Protein AF-A0A722A8I5-F1 (afdb_monomer_lite)

Secondary structure (DSSP, 8-state):
-PPEEEEEEEEEPPEEE--EEEEE-TTS-EEEEE-SSPPEEE--EEEEEEEEE-TTS-EEEEEE-HHHHHHHHHHHHHS--S--HHHHHHHHHHHHHHHHHHHHHHHH--TTT--TTTSPPPP-SS---SSGGGSHHHHHHHHHHHHHHS-SSGGGPPPHHHHHHHHHHHHHHHHHHHHTT---SS-SS-EEEEEEEEEPPTT-SSSEEEEEEEEES----PPPP-B-TTSSSTT-B---PPPPHHHHHHHHHIIIII-EEEEEETTEEEEEEPPHHHHHHHHHHHHH---HHHHHT--GGG-PPPPTTS------

Organism: Salmonella enterica (NCBI:txid28901)

Foldseek 3Di:
DDKQKAKDKDKDAKDWAWDWDFDQDPVRDTDTDTDPPGIQTAHMAIFIWIFIADPVRDTPDTGTPCLLSVLRVCCCVPVVDNDCVLLVVLVSVLVRLLSVQLVVCVVVDDPVPDDPVPDDPRRDLQEADPDLCRQSLNVLLVVLVCLQPPPPDLVSRDDPVSSQSSNVSSVSSLVVCVVVVNDGPHRSFDKDWDWDWDADDPPDPDRIDIDTDIDTPRGDPDDDDQFDSDDPDRRDGPDPDDDDPVRVVVVLCCLPPVQWDWDQDPNDTDIDGHDNLVSVLVVCCVVVVDDSVRSVPDDPVNDDDDDPPDPPPPDD

Sequence (316 aa):
MAIVYEIKTTEIKPFTYRTPLITPDENGELSIKYSRQQPKHIKKVVLLNLVGRNTNGDIVSYEPMEQVNRFLLAHHLNDNKQESEQYSKGLVHYFSFLLELQRLWDSEYDEDLYEEFIDLPRPSWDKFPFRKSDKATYQYREALIKAVLEPDTPNHAIARTTAIAYMGAVVKFYSFHIRNGYKFNNPPFEHEVVSIQYQGGSTSIGAYLSKDIHTTDLRLNLGKSKRNDGGALSSARRDLKPLTNKEWLAVEDILTNTRRVIKKVAGETTTSNLSIEYCLFFLVARYTGLRKEEVASLHKGQVAKPGEDKKAMKLG

Structure (mmCIF, N/CA/C/O backbone):
data_AF-A0A722A8I5-F1
#
_entry.id   AF-A0A722A8I5-F1
#
loop_
_atom_site.group_PDB
_atom_site.id
_atom_site.type_symbol
_atom_site.label_atom_id
_atom_site.label_alt_id
_atom_site.label_comp_id
_atom_site.label_asym_id
_atom_site.label_entity_id
_atom_site.label_seq_id
_atom_site.pdbx_PDB_ins_code
_atom_site.Cartn_x
_atom_site.Cartn_y
_atom_site.Cartn_z
_atom_site.occupancy
_atom_site.B_iso_or_equiv
_atom_site.auth_seq_id
_atom_site.auth_comp_id
_atom_site.auth_asym_id
_atom_site.auth_atom_id
_atom_site.pdbx_PDB_model_num
ATOM 1 N N . MET A 1 1 ? -0.908 4.681 -34.844 1.00 59.88 1 MET A N 1
ATOM 2 C CA . MET A 1 1 ? -1.984 5.018 -33.883 1.00 59.88 1 MET A CA 1
ATOM 3 C C . MET A 1 1 ? -1.370 4.994 -32.498 1.00 59.88 1 MET A C 1
ATOM 5 O O . MET A 1 1 ? -0.807 3.968 -32.145 1.00 59.88 1 MET A O 1
ATOM 9 N N . ALA A 1 2 ? -1.395 6.104 -31.759 1.00 79.69 2 ALA A N 1
ATOM 10 C CA . ALA A 1 2 ? -0.829 6.137 -30.412 1.00 79.69 2 ALA A CA 1
ATOM 11 C C . ALA A 1 2 ? -1.754 5.374 -29.451 1.00 79.69 2 ALA A C 1
ATOM 13 O O . ALA A 1 2 ? -2.943 5.688 -29.364 1.00 79.69 2 ALA A O 1
ATOM 14 N N . ILE A 1 3 ? -1.218 4.355 -28.782 1.00 86.88 3 ILE A N 1
ATOM 15 C CA . ILE A 1 3 ? -1.919 3.614 -27.730 1.00 86.88 3 ILE A CA 1
ATOM 16 C C . ILE A 1 3 ? -1.534 4.254 -26.398 1.00 86.88 3 ILE A C 1
ATOM 18 O O . ILE A 1 3 ? -0.351 4.403 -26.101 1.00 86.88 3 ILE A O 1
ATOM 22 N N . VAL A 1 4 ? -2.528 4.639 -25.600 1.00 89.06 4 VAL A N 1
ATOM 23 C CA . VAL A 1 4 ? -2.313 5.186 -24.256 1.00 89.06 4 VAL A CA 1
ATOM 24 C C . VAL A 1 4 ? -2.541 4.079 -23.242 1.00 89.06 4 VAL A C 1
ATOM 26 O O . VAL A 1 4 ? -3.621 3.489 -23.195 1.00 89.06 4 VAL A O 1
ATOM 29 N N . TYR A 1 5 ? -1.526 3.804 -22.430 1.00 92.56 5 TYR A N 1
ATOM 30 C CA . TYR A 1 5 ? -1.600 2.802 -21.377 1.00 92.56 5 TYR A CA 1
ATOM 31 C C . TYR A 1 5 ? -2.023 3.421 -20.044 1.00 92.56 5 TYR A C 1
ATOM 33 O O . TYR A 1 5 ? -1.536 4.477 -19.648 1.00 92.56 5 TYR A O 1
ATOM 41 N N . GLU A 1 6 ? -2.906 2.734 -19.326 1.00 94.00 6 GLU A N 1
ATOM 42 C CA . GLU A 1 6 ? -3.343 3.099 -17.981 1.00 94.00 6 GLU A CA 1
ATOM 43 C C . GLU A 1 6 ? -3.406 1.869 -17.065 1.00 94.00 6 GLU A C 1
ATOM 45 O O . GLU A 1 6 ? -3.667 0.747 -17.508 1.00 94.00 6 GLU A O 1
ATOM 50 N N . ILE A 1 7 ? -3.203 2.078 -15.762 1.00 95.50 7 ILE A N 1
ATOM 51 C CA . ILE A 1 7 ? -3.386 1.024 -14.759 1.00 95.50 7 ILE A CA 1
ATOM 52 C C . ILE A 1 7 ? -4.848 1.009 -14.314 1.00 95.50 7 ILE A C 1
ATOM 54 O O . ILE A 1 7 ? -5.358 1.991 -13.768 1.00 95.50 7 ILE A O 1
ATOM 58 N N . LYS A 1 8 ? -5.526 -0.126 -14.497 1.00 94.62 8 LYS A N 1
ATOM 59 C CA . LYS A 1 8 ? -6.884 -0.357 -13.989 1.00 94.62 8 LYS A CA 1
ATOM 60 C C . LYS A 1 8 ? -6.911 -1.426 -12.924 1.00 94.62 8 LYS A C 1
ATOM 62 O O . LYS A 1 8 ? -6.141 -2.381 -12.942 1.00 94.62 8 LYS A O 1
ATOM 67 N N . THR A 1 9 ? -7.855 -1.271 -12.008 1.00 94.75 9 THR A N 1
ATOM 68 C CA . THR A 1 9 ? -8.089 -2.234 -10.944 1.00 94.75 9 THR A CA 1
ATOM 69 C C . THR A 1 9 ? -9.272 -3.137 -11.260 1.00 94.75 9 THR A C 1
ATOM 71 O O . THR A 1 9 ? -10.253 -2.723 -11.878 1.00 94.75 9 THR A O 1
ATOM 74 N N . THR A 1 10 ? -9.197 -4.379 -10.797 1.00 93.75 10 THR A N 1
ATOM 75 C CA . THR A 1 10 ? -10.314 -5.324 -10.813 1.00 93.75 10 THR A CA 1
ATOM 76 C C . THR A 1 10 ? -10.526 -5.859 -9.415 1.00 93.75 10 THR A C 1
ATOM 78 O O . THR A 1 10 ? -9.618 -6.409 -8.794 1.00 93.75 10 THR A O 1
ATOM 81 N N . GLU A 1 11 ? -11.735 -5.671 -8.902 1.00 92.50 11 GLU A N 1
ATOM 82 C CA . GLU A 1 11 ? -12.110 -6.149 -7.581 1.00 92.50 11 GLU A CA 1
ATOM 83 C C . GLU A 1 11 ? -12.665 -7.568 -7.665 1.00 92.50 11 GLU A C 1
ATOM 85 O O . GLU A 1 11 ? -13.629 -7.837 -8.383 1.00 92.50 11 GLU A O 1
ATOM 90 N N . ILE A 1 12 ? -12.071 -8.470 -6.889 1.00 90.12 12 ILE A N 1
ATOM 91 C CA . ILE A 1 12 ? -12.578 -9.822 -6.697 1.00 90.12 12 ILE A CA 1
ATOM 92 C C . ILE A 1 12 ? -13.420 -9.835 -5.422 1.00 90.12 12 ILE A C 1
ATOM 94 O O . ILE A 1 12 ? -12.950 -9.462 -4.341 1.00 90.12 12 ILE A O 1
ATOM 98 N N . LYS A 1 13 ? -14.672 -10.282 -5.572 1.00 88.50 13 LYS A N 1
ATOM 99 C CA . LYS A 1 13 ? -15.629 -10.469 -4.473 1.00 88.50 13 LYS A CA 1
ATOM 100 C C . LYS A 1 13 ? -15.080 -11.447 -3.422 1.00 88.50 13 LYS A C 1
ATOM 102 O O . LYS A 1 13 ? -14.270 -12.300 -3.779 1.00 88.50 13 LYS A O 1
ATOM 107 N N . PRO A 1 14 ? -15.539 -11.374 -2.158 1.00 89.00 14 PRO A N 1
ATOM 108 C CA . PRO A 1 14 ? -15.082 -12.273 -1.104 1.00 89.00 14 PRO A CA 1
ATOM 109 C C . PRO A 1 14 ? -15.137 -13.743 -1.527 1.00 89.00 14 PRO A C 1
ATOM 111 O O . PRO A 1 14 ? -16.159 -14.208 -2.035 1.00 89.00 14 PRO A O 1
ATOM 114 N N . PHE A 1 15 ? -14.052 -14.478 -1.295 1.00 88.25 15 PHE A N 1
ATOM 115 C CA . PHE A 1 15 ? -13.963 -15.892 -1.646 1.00 88.25 15 PHE A CA 1
ATOM 116 C C . PHE A 1 15 ? -13.151 -16.681 -0.622 1.00 88.25 15 PHE A C 1
ATOM 118 O O . PHE A 1 15 ? -12.423 -16.141 0.213 1.00 88.25 15 PHE A O 1
ATOM 125 N N . THR A 1 16 ? -13.303 -17.998 -0.682 1.00 87.75 16 THR A N 1
ATOM 126 C CA . THR A 1 16 ? -12.633 -18.930 0.217 1.00 87.75 16 THR A CA 1
ATOM 127 C C . THR A 1 16 ? -11.638 -19.751 -0.587 1.00 87.75 16 THR A C 1
ATOM 129 O O . THR A 1 16 ? -12.021 -20.513 -1.471 1.00 87.75 16 THR A O 1
ATOM 132 N N . TYR A 1 17 ? -10.355 -19.588 -0.283 1.00 86.19 17 TYR A N 1
ATOM 133 C CA . TYR A 1 17 ? -9.269 -20.257 -0.981 1.00 86.19 17 TYR A CA 1
ATOM 134 C C . TYR A 1 17 ? -8.917 -21.592 -0.319 1.00 86.19 17 TYR A C 1
ATOM 136 O O . TYR A 1 17 ? -8.722 -21.672 0.899 1.00 86.19 17 TYR A O 1
ATOM 144 N N . ARG A 1 18 ? -8.788 -22.637 -1.140 1.00 86.44 18 ARG A N 1
ATOM 145 C CA . ARG A 1 18 ? -8.263 -23.949 -0.749 1.00 86.44 18 ARG A CA 1
ATOM 146 C C . ARG A 1 18 ? -6.971 -24.195 -1.508 1.00 86.44 18 ARG A C 1
ATOM 148 O O . ARG A 1 18 ? -6.981 -24.181 -2.733 1.00 86.44 18 ARG A O 1
ATOM 155 N N . THR A 1 19 ? -5.881 -24.443 -0.787 1.00 84.81 19 THR A N 1
ATOM 156 C CA . THR A 1 19 ? -4.583 -24.719 -1.410 1.00 84.81 19 THR A CA 1
ATOM 157 C C . TH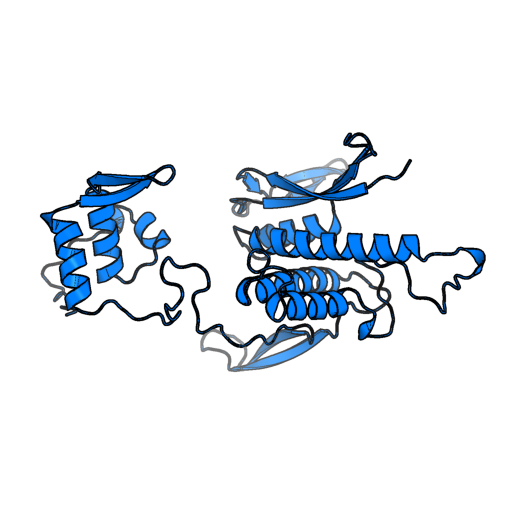R A 1 19 ? -4.668 -26.004 -2.238 1.00 84.81 19 THR A C 1
ATOM 159 O O . THR A 1 19 ? -4.966 -27.056 -1.656 1.00 84.81 19 THR A O 1
ATOM 162 N N . PRO A 1 20 ? -4.430 -25.944 -3.561 1.00 86.62 20 PRO A N 1
ATOM 163 C CA . PRO A 1 20 ? -4.363 -27.136 -4.387 1.00 86.62 20 PRO A CA 1
ATOM 164 C C . PRO A 1 20 ? -3.082 -27.914 -4.066 1.00 86.62 20 PRO A C 1
ATOM 166 O O . PRO A 1 20 ? -2.022 -27.339 -3.820 1.00 86.62 20 PRO A O 1
ATOM 169 N N . LEU A 1 21 ? -3.199 -29.232 -4.056 1.00 85.69 21 LEU A N 1
ATOM 170 C CA . LEU A 1 21 ? -2.131 -30.208 -3.928 1.00 85.69 21 LEU A CA 1
ATOM 171 C C . LEU A 1 21 ? -2.117 -31.003 -5.226 1.00 85.69 21 LEU A C 1
ATOM 173 O O . LEU A 1 21 ? -3.095 -31.671 -5.554 1.00 85.69 21 LEU A O 1
ATOM 177 N N . ILE A 1 22 ? -1.023 -30.910 -5.967 1.00 86.44 22 ILE A N 1
ATOM 178 C CA . ILE A 1 22 ? -0.848 -31.677 -7.195 1.00 86.44 22 ILE A CA 1
ATOM 179 C C . ILE A 1 22 ? -0.234 -33.014 -6.793 1.00 86.44 22 ILE A C 1
ATOM 181 O O . ILE A 1 22 ? 0.850 -33.044 -6.210 1.00 86.44 22 ILE A O 1
ATOM 185 N N . THR A 1 23 ? -0.942 -34.109 -7.060 1.00 84.50 23 THR A N 1
ATOM 186 C CA . THR A 1 23 ? -0.458 -35.468 -6.787 1.00 84.50 23 THR A CA 1
ATOM 187 C C . THR A 1 23 ? -0.624 -36.336 -8.028 1.00 84.50 23 THR A C 1
ATOM 189 O O . THR A 1 23 ? -1.726 -36.334 -8.584 1.00 84.50 23 THR A O 1
ATOM 192 N N . PRO A 1 24 ? 0.405 -37.091 -8.451 1.00 83.06 24 PRO A N 1
ATOM 193 C CA . PRO A 1 24 ? 0.228 -38.089 -9.498 1.00 83.06 24 PRO A CA 1
ATOM 194 C C . PRO A 1 24 ? -0.793 -39.133 -9.028 1.00 83.06 24 PRO A C 1
ATOM 196 O O . PRO A 1 24 ? -0.805 -39.511 -7.851 1.00 83.06 24 PRO A O 1
ATOM 199 N N . ASP A 1 25 ? -1.701 -39.521 -9.913 1.00 82.56 25 ASP A N 1
ATOM 200 C CA . ASP A 1 25 ? -2.625 -40.624 -9.689 1.00 82.56 25 ASP A CA 1
ATOM 201 C C . ASP A 1 25 ? -1.954 -41.982 -9.965 1.00 82.56 25 ASP A C 1
ATOM 203 O O . ASP A 1 25 ? -0.751 -42.064 -10.226 1.00 82.56 25 ASP A O 1
ATOM 207 N N . GLU A 1 26 ? -2.726 -43.065 -9.864 1.00 81.38 26 GLU A N 1
ATOM 208 C CA . GLU A 1 26 ? -2.239 -44.438 -10.063 1.00 81.38 26 GLU A CA 1
ATOM 209 C C . GLU A 1 26 ? -1.732 -44.699 -11.496 1.00 81.38 26 GLU A C 1
ATOM 211 O O . GLU A 1 26 ? -0.954 -45.627 -11.703 1.00 81.38 26 GLU A O 1
ATOM 216 N N . ASN A 1 27 ? -2.100 -43.847 -12.460 1.00 82.62 27 ASN A N 1
ATOM 217 C CA . ASN A 1 27 ? -1.682 -43.917 -13.860 1.00 82.62 27 ASN A CA 1
ATOM 218 C C . ASN A 1 27 ? -0.551 -42.924 -14.192 1.00 82.62 27 ASN A C 1
ATOM 220 O O . ASN A 1 27 ? -0.104 -42.856 -15.336 1.00 82.62 27 ASN A O 1
ATOM 224 N N . GLY A 1 28 ? -0.074 -42.157 -13.205 1.00 79.50 28 GLY A N 1
ATOM 225 C CA . GLY A 1 28 ? 0.938 -41.117 -13.389 1.00 79.50 28 GLY A CA 1
ATOM 226 C C . GLY A 1 28 ? 0.394 -39.789 -13.928 1.00 79.50 28 GLY A C 1
ATOM 227 O O . GLY A 1 28 ? 1.185 -38.879 -14.184 1.00 79.50 28 GLY A O 1
ATOM 228 N N . GLU A 1 29 ? -0.925 -39.632 -14.066 1.00 85.81 29 GLU A N 1
ATOM 229 C CA . GLU A 1 29 ? -1.549 -38.369 -14.457 1.00 85.81 29 GLU A CA 1
ATOM 230 C C . GLU A 1 29 ? -1.656 -37.421 -13.254 1.00 85.81 29 GLU A C 1
ATOM 232 O O . GLU A 1 29 ? -1.905 -37.812 -12.111 1.00 85.81 29 GLU A O 1
ATOM 237 N N . LEU A 1 30 ? -1.433 -36.127 -13.485 1.00 83.56 30 LEU A N 1
ATOM 238 C CA . LEU A 1 30 ? -1.457 -35.130 -12.417 1.00 83.56 30 LEU A CA 1
ATOM 239 C C . LEU A 1 30 ? -2.903 -34.840 -11.991 1.00 83.56 30 LEU A C 1
ATOM 241 O O . LEU A 1 30 ? -3.635 -34.128 -12.674 1.00 83.56 30 LEU A O 1
ATOM 245 N N . SER A 1 31 ? -3.291 -35.333 -10.814 1.00 83.81 31 SER A N 1
ATOM 246 C CA . SER A 1 31 ? -4.586 -35.038 -10.198 1.00 83.81 31 SER A CA 1
ATOM 247 C C . SER A 1 31 ? -4.490 -33.868 -9.211 1.00 83.81 31 SER A C 1
ATOM 249 O O . SER A 1 31 ? -3.531 -33.745 -8.440 1.00 83.81 31 SER A O 1
ATOM 251 N N . ILE A 1 32 ? -5.505 -32.997 -9.209 1.00 83.94 32 ILE A N 1
ATOM 252 C CA . ILE A 1 32 ? -5.624 -31.897 -8.243 1.00 83.94 32 ILE A CA 1
ATOM 253 C C . ILE A 1 32 ? -6.431 -32.387 -7.041 1.00 83.94 32 ILE A C 1
ATOM 255 O O . ILE A 1 32 ? -7.632 -32.639 -7.130 1.00 83.94 32 ILE A O 1
ATOM 259 N N . LYS A 1 33 ? -5.779 -32.470 -5.885 1.00 84.12 33 LYS A N 1
ATOM 260 C CA . LYS A 1 33 ? -6.425 -32.626 -4.576 1.00 84.12 33 LYS A CA 1
ATOM 261 C C . LYS A 1 33 ? -6.387 -31.288 -3.846 1.00 84.12 33 LYS A C 1
ATOM 263 O O . LYS A 1 33 ? -5.639 -30.392 -4.212 1.00 84.12 33 LYS A O 1
ATOM 268 N N . TYR A 1 34 ? -7.185 -31.120 -2.799 1.00 83.12 34 TYR A N 1
ATOM 269 C CA . TYR A 1 34 ? -7.131 -29.918 -1.963 1.00 83.12 34 TYR A CA 1
ATOM 270 C C . TYR A 1 34 ? -6.585 -30.259 -0.584 1.00 83.12 34 TYR A C 1
ATOM 272 O O . TYR A 1 34 ? -6.873 -31.324 -0.034 1.00 83.12 34 TYR A O 1
ATOM 280 N N . SER A 1 35 ? -5.800 -29.342 -0.019 1.00 79.06 35 SER A N 1
ATOM 281 C CA . SER A 1 35 ? -5.287 -29.482 1.340 1.00 79.06 35 SER A CA 1
ATOM 282 C C . SER A 1 35 ? -6.426 -29.638 2.350 1.00 79.06 35 SER A C 1
ATOM 284 O O . SER A 1 35 ? -7.442 -28.948 2.269 1.00 79.06 35 SER A O 1
ATOM 286 N N . ARG A 1 36 ? -6.229 -30.523 3.336 1.00 77.94 36 ARG A N 1
ATOM 287 C C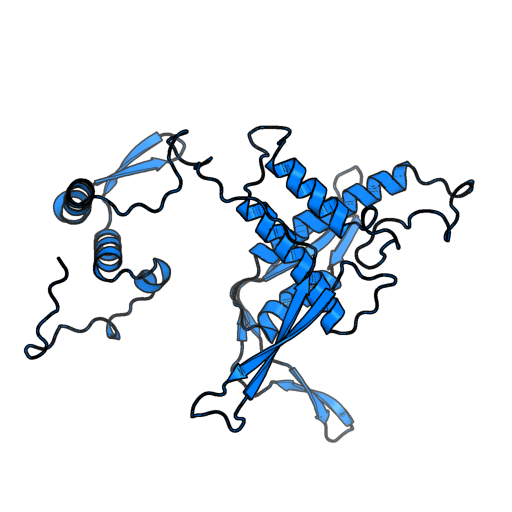A . ARG A 1 36 ? -7.135 -30.686 4.488 1.00 77.94 36 ARG A CA 1
ATOM 288 C C . ARG A 1 36 ? -7.011 -29.547 5.508 1.00 77.94 36 ARG A C 1
ATOM 290 O O . ARG A 1 36 ? -7.768 -29.515 6.474 1.00 77.94 36 ARG A O 1
ATOM 297 N N . GLN A 1 37 ? -6.046 -28.642 5.330 1.00 78.75 37 GLN A N 1
ATOM 298 C CA . GLN A 1 37 ? -5.906 -27.459 6.177 1.00 78.75 37 GLN A CA 1
ATOM 299 C C . GLN A 1 37 ? -7.136 -26.553 6.058 1.00 78.75 37 GLN A C 1
ATOM 301 O O . GLN A 1 37 ? -7.827 -26.550 5.037 1.00 78.75 37 GLN A O 1
ATOM 306 N N . GLN A 1 38 ? -7.397 -25.766 7.109 1.00 78.94 38 GLN A N 1
ATOM 307 C CA . GLN A 1 38 ? -8.521 -24.836 7.101 1.00 78.94 38 GLN A CA 1
ATOM 308 C C . GLN A 1 38 ? -8.420 -23.882 5.903 1.00 78.94 38 GLN A C 1
ATOM 310 O O . GLN A 1 38 ? -7.352 -23.310 5.655 1.00 78.94 38 GLN A O 1
ATOM 315 N N . PRO A 1 39 ? -9.518 -23.707 5.152 1.00 82.56 39 PRO A N 1
ATOM 316 C CA . PRO A 1 39 ? -9.514 -22.837 3.996 1.00 82.56 39 PRO A CA 1
ATOM 317 C C . PRO A 1 39 ? -9.322 -21.378 4.423 1.00 82.56 39 PRO A C 1
ATOM 319 O O . PRO A 1 39 ? -9.799 -20.950 5.475 1.00 82.56 39 PRO A O 1
ATOM 322 N N . LYS A 1 40 ? -8.637 -20.597 3.588 1.00 83.62 40 LYS A N 1
ATOM 323 C CA . LYS A 1 40 ? -8.338 -19.192 3.880 1.00 83.62 40 LYS A CA 1
ATOM 324 C C . LYS A 1 40 ? -9.445 -18.308 3.328 1.00 83.62 40 LYS A C 1
ATOM 326 O O . LYS A 1 40 ? -9.670 -18.279 2.120 1.00 83.62 40 LYS A O 1
ATOM 331 N N . HIS A 1 41 ? -10.136 -17.590 4.208 1.00 85.44 41 HIS A N 1
ATOM 332 C CA . HIS A 1 41 ? -11.138 -16.617 3.789 1.00 85.44 41 HIS A CA 1
ATOM 333 C C . HIS A 1 41 ? -10.470 -15.296 3.402 1.00 85.44 41 HIS A C 1
ATOM 335 O O . HIS A 1 41 ? -9.775 -14.678 4.213 1.00 85.44 41 HIS A O 1
ATOM 341 N N . ILE A 1 42 ? -10.703 -14.865 2.166 1.00 85.19 42 ILE A N 1
ATOM 342 C CA . ILE A 1 42 ? -10.182 -13.621 1.616 1.00 85.19 42 ILE A CA 1
ATOM 343 C C . ILE A 1 42 ? -11.369 -12.687 1.399 1.00 85.19 42 ILE A C 1
ATOM 345 O O . ILE A 1 42 ? -12.253 -12.966 0.590 1.00 85.19 42 ILE A O 1
ATOM 349 N N . LYS A 1 43 ? -11.396 -11.581 2.151 1.00 84.12 43 LYS A N 1
ATOM 350 C CA . LYS A 1 43 ? -12.515 -10.630 2.130 1.00 84.12 43 LYS A CA 1
ATOM 351 C C . LYS A 1 43 ? -12.581 -9.863 0.820 1.00 84.12 43 LYS A C 1
ATOM 353 O O . LYS A 1 43 ? -13.658 -9.683 0.268 1.00 84.12 43 LYS A O 1
ATOM 358 N N . LYS A 1 44 ? -11.437 -9.370 0.355 1.00 86.25 44 LYS A N 1
ATOM 359 C CA . LYS A 1 44 ? -11.356 -8.514 -0.824 1.00 86.25 44 LYS A CA 1
ATOM 360 C C . LYS A 1 44 ? -9.947 -8.547 -1.390 1.00 86.25 44 LYS A C 1
ATOM 362 O O . LYS A 1 44 ? -8.981 -8.383 -0.644 1.00 86.25 44 LYS A O 1
ATOM 367 N N . VAL A 1 45 ? -9.853 -8.710 -2.705 1.00 89.88 45 VAL A N 1
ATOM 368 C CA . VAL A 1 45 ? -8.603 -8.575 -3.461 1.00 89.88 45 VAL A CA 1
ATOM 369 C C . VAL A 1 45 ? -8.835 -7.569 -4.572 1.00 89.88 45 VAL A C 1
ATOM 371 O O . VAL A 1 45 ? -9.833 -7.651 -5.285 1.00 89.88 45 VAL A O 1
ATOM 374 N N . VAL A 1 46 ? -7.917 -6.619 -4.712 1.00 92.56 46 VAL A N 1
ATOM 375 C CA . VAL A 1 46 ? -7.936 -5.639 -5.797 1.00 92.56 46 VAL A CA 1
ATOM 376 C C . VAL A 1 46 ? -6.730 -5.919 -6.679 1.00 92.56 46 VAL A C 1
ATOM 378 O O . VAL A 1 46 ? -5.610 -5.609 -6.301 1.00 92.56 46 VAL A O 1
ATOM 381 N N . LEU A 1 47 ? -6.953 -6.554 -7.824 1.00 94.25 47 LEU A N 1
ATOM 382 C CA . LEU A 1 47 ? -5.902 -6.857 -8.794 1.00 94.25 47 LEU A CA 1
ATOM 383 C C . LEU A 1 47 ? -5.654 -5.671 -9.721 1.00 94.25 47 LEU A C 1
ATOM 385 O O . LEU A 1 47 ? -6.520 -4.808 -9.875 1.00 94.25 47 LEU A O 1
ATOM 389 N N . LEU A 1 48 ? -4.471 -5.635 -10.324 1.00 96.75 48 LEU A N 1
ATOM 390 C CA . LEU A 1 48 ? -4.038 -4.609 -11.265 1.00 96.75 48 LEU A CA 1
ATOM 391 C C . LEU A 1 48 ? -3.916 -5.194 -12.676 1.00 96.75 48 LEU A C 1
ATOM 393 O O . LEU A 1 48 ? -3.447 -6.320 -12.862 1.00 96.75 48 LEU A O 1
ATOM 397 N N . ASN A 1 49 ? -4.311 -4.396 -13.661 1.00 96.44 49 ASN A N 1
ATOM 398 C CA . ASN A 1 49 ? -4.217 -4.703 -15.081 1.00 96.44 49 ASN A CA 1
ATOM 399 C C . ASN A 1 49 ? -3.669 -3.485 -15.825 1.00 96.44 49 ASN A C 1
ATOM 401 O O . ASN A 1 49 ? -4.011 -2.344 -15.498 1.00 96.44 49 ASN A O 1
ATOM 405 N N . LEU A 1 50 ? -2.847 -3.744 -16.831 1.00 96.12 50 LEU A N 1
ATOM 406 C CA . LEU A 1 50 ? -2.387 -2.773 -17.804 1.00 96.12 50 LEU A CA 1
ATOM 407 C C . LEU A 1 50 ? -3.400 -2.731 -18.951 1.00 96.12 50 LEU A C 1
ATOM 409 O O . LEU A 1 50 ? -3.683 -3.754 -19.574 1.00 96.12 50 LEU A O 1
ATOM 413 N N . VAL A 1 51 ? -3.973 -1.560 -19.212 1.00 95.06 51 VAL A N 1
ATOM 414 C CA . VAL A 1 51 ? -5.002 -1.379 -20.241 1.00 95.06 51 VAL A CA 1
ATOM 415 C C . VAL A 1 51 ? -4.500 -0.384 -21.271 1.00 95.06 51 VAL A C 1
ATOM 417 O O . VAL A 1 51 ? -4.221 0.760 -20.924 1.00 95.06 51 VAL A O 1
ATOM 420 N N . GLY A 1 52 ? -4.387 -0.811 -22.526 1.00 93.25 52 GLY A N 1
ATOM 421 C CA . GLY A 1 52 ? -4.061 0.055 -23.656 1.00 93.25 52 GLY A CA 1
ATOM 422 C C . GLY A 1 52 ? -5.329 0.515 -24.365 1.00 93.25 52 GLY A C 1
ATOM 423 O O . GLY A 1 52 ? -6.165 -0.310 -24.744 1.00 93.25 52 GLY A O 1
ATOM 424 N N . ARG A 1 53 ? -5.480 1.826 -24.561 1.00 92.88 53 ARG A N 1
ATOM 425 C CA . ARG A 1 53 ? -6.603 2.427 -25.295 1.00 92.88 53 ARG A CA 1
ATOM 426 C C . ARG A 1 53 ? -6.151 3.122 -26.566 1.00 92.88 53 ARG A C 1
ATOM 428 O O . ARG A 1 53 ? -5.079 3.724 -26.596 1.00 92.88 53 ARG A O 1
ATOM 435 N N . ASN A 1 54 ? -6.990 3.077 -27.597 1.00 91.25 54 ASN A N 1
ATOM 436 C CA . ASN A 1 54 ? -6.803 3.892 -28.797 1.00 91.25 54 ASN A CA 1
ATOM 437 C C . ASN A 1 54 ? -7.222 5.358 -28.550 1.00 91.25 54 ASN A C 1
ATOM 439 O O . ASN A 1 54 ? -7.764 5.712 -27.501 1.00 91.25 54 ASN A O 1
ATOM 443 N N . THR A 1 55 ? -7.027 6.208 -29.558 1.00 86.62 55 THR A N 1
ATOM 444 C CA . THR A 1 55 ? -7.449 7.621 -29.546 1.00 86.62 55 THR A CA 1
ATOM 445 C C . THR A 1 55 ? -8.964 7.818 -29.433 1.00 86.62 55 THR A C 1
ATOM 447 O O . THR A 1 55 ? -9.402 8.895 -29.042 1.00 86.62 55 THR A O 1
ATOM 450 N N . ASN A 1 56 ? -9.763 6.794 -29.748 1.00 85.12 56 ASN A N 1
ATOM 451 C CA . ASN A 1 56 ? -11.226 6.821 -29.651 1.00 85.12 56 ASN A CA 1
ATOM 452 C C . ASN A 1 56 ? -11.728 6.392 -28.258 1.00 85.12 56 ASN A C 1
ATOM 454 O O . ASN A 1 56 ? -12.917 6.501 -27.971 1.00 85.12 56 ASN A O 1
ATOM 458 N N . GLY A 1 57 ? -10.829 5.929 -27.381 1.00 84.25 57 GLY A N 1
ATOM 459 C CA . GLY A 1 57 ? -11.140 5.444 -26.038 1.00 84.25 57 GLY A CA 1
ATOM 460 C C . GLY A 1 57 ? -11.466 3.949 -25.944 1.00 84.25 57 GLY A C 1
ATOM 461 O O . GLY A 1 57 ? -11.694 3.464 -24.828 1.00 84.25 57 GLY A O 1
ATOM 462 N N . ASP A 1 58 ? -11.444 3.214 -27.058 1.00 89.12 58 ASP A N 1
ATOM 463 C CA . ASP A 1 58 ? -11.675 1.768 -27.089 1.00 89.12 58 ASP A CA 1
ATOM 464 C C . ASP A 1 58 ? -10.477 1.013 -26.512 1.00 89.12 58 ASP A C 1
ATOM 466 O O . ASP A 1 58 ? -9.320 1.400 -26.698 1.00 89.12 58 ASP A O 1
ATOM 470 N N . ILE A 1 59 ? -10.762 -0.092 -25.824 1.00 90.44 59 ILE A N 1
ATOM 471 C CA . ILE A 1 59 ? -9.739 -0.972 -25.256 1.00 90.44 59 ILE A CA 1
ATOM 472 C C . ILE A 1 59 ? -9.139 -1.811 -26.384 1.00 90.44 59 ILE A C 1
ATOM 474 O O . ILE A 1 59 ? -9.836 -2.604 -27.011 1.00 90.44 59 ILE A O 1
ATOM 478 N N . VAL A 1 60 ? -7.839 -1.641 -26.610 1.00 91.44 60 VAL A N 1
ATOM 479 C CA . VAL A 1 60 ? -7.059 -2.389 -27.606 1.00 91.44 60 VAL A CA 1
ATOM 480 C C . VAL A 1 60 ? -6.280 -3.522 -26.945 1.00 91.44 60 VAL A C 1
ATOM 482 O O . VAL A 1 60 ? -6.130 -4.588 -27.534 1.00 91.44 60 VAL A O 1
ATOM 485 N N . SER A 1 61 ? -5.816 -3.320 -25.710 1.00 91.75 61 SER A N 1
ATOM 486 C CA . SER A 1 61 ? -5.143 -4.354 -24.925 1.00 91.75 61 SER A CA 1
ATOM 487 C C . SER A 1 61 ? -5.605 -4.343 -23.473 1.00 91.75 61 SER A C 1
ATOM 489 O O . SER A 1 61 ? -5.924 -3.298 -22.899 1.00 91.75 61 SER A O 1
ATOM 491 N N . TYR A 1 62 ? -5.654 -5.531 -22.879 1.00 93.12 62 TYR A N 1
ATOM 492 C CA . TYR A 1 62 ? -6.009 -5.728 -21.482 1.00 93.12 62 TYR A CA 1
ATOM 493 C C . TYR A 1 62 ? -5.170 -6.875 -20.930 1.00 93.12 62 TYR A C 1
ATOM 495 O O . TYR A 1 62 ? -5.436 -8.042 -21.217 1.00 93.12 62 TYR A O 1
ATOM 503 N N . GLU A 1 63 ? -4.147 -6.539 -20.152 1.00 94.75 63 GLU A N 1
ATOM 504 C CA . GLU A 1 63 ? -3.167 -7.501 -19.659 1.00 94.75 63 GLU A CA 1
ATOM 505 C C . GLU A 1 63 ? -3.119 -7.481 -18.128 1.00 94.75 63 GLU A C 1
ATOM 507 O O . GLU A 1 63 ? -2.897 -6.425 -17.525 1.00 94.75 63 GLU A O 1
ATOM 512 N N . PRO A 1 64 ? -3.322 -8.623 -17.452 1.00 95.25 64 PRO A N 1
ATOM 513 C CA . PRO A 1 64 ? -3.161 -8.688 -16.010 1.00 95.25 64 PRO A CA 1
ATOM 514 C C . PRO A 1 64 ? -1.692 -8.483 -15.636 1.00 95.25 64 PRO A C 1
ATOM 516 O O . PRO A 1 64 ? -0.792 -9.097 -16.201 1.00 95.25 64 PRO A O 1
ATOM 519 N N . MET A 1 65 ? -1.437 -7.657 -14.623 1.00 96.06 65 MET A N 1
ATOM 520 C CA . MET A 1 65 ? -0.078 -7.428 -14.134 1.00 96.06 65 MET A CA 1
ATOM 521 C C . MET A 1 65 ? 0.352 -8.570 -13.213 1.00 96.06 65 MET A C 1
ATOM 523 O O . MET A 1 65 ? 0.262 -8.462 -11.988 1.00 96.06 65 MET A O 1
ATOM 527 N N . GLU A 1 66 ? 0.785 -9.687 -13.792 1.00 94.56 66 GLU A N 1
ATOM 528 C CA . GLU A 1 66 ? 1.099 -10.925 -13.072 1.00 94.56 66 GLU A CA 1
ATOM 529 C C . GLU A 1 66 ? 2.066 -10.727 -11.902 1.00 94.56 66 GLU A C 1
ATOM 531 O O . GLU A 1 66 ? 1.811 -11.212 -10.800 1.00 94.56 66 GLU A O 1
ATOM 536 N N . GLN A 1 67 ? 3.135 -9.958 -12.102 1.00 94.00 67 GLN A N 1
ATOM 537 C CA . GLN A 1 67 ? 4.132 -9.635 -11.082 1.00 94.00 67 GLN A CA 1
ATOM 538 C C . GLN A 1 67 ? 3.497 -8.960 -9.857 1.00 94.00 67 GLN A C 1
ATOM 540 O O . GLN A 1 67 ? 3.794 -9.293 -8.706 1.00 94.00 67 GLN A O 1
ATOM 545 N N . VAL A 1 68 ? 2.550 -8.051 -10.091 1.00 95.50 68 VAL A N 1
ATOM 546 C CA . VAL A 1 68 ? 1.827 -7.326 -9.041 1.00 95.50 68 VAL A CA 1
ATOM 547 C C . VAL A 1 68 ? 0.787 -8.221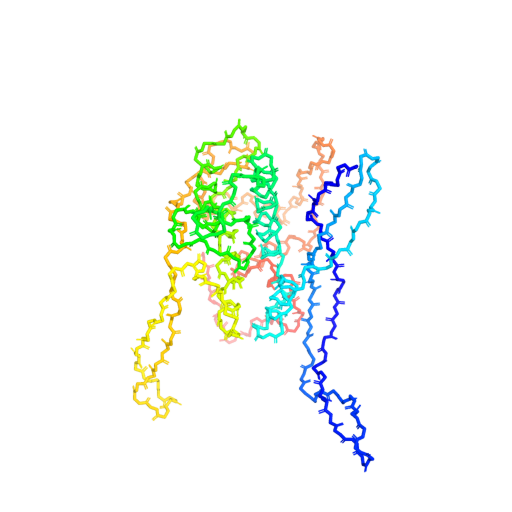 -8.386 1.00 95.50 68 VAL A C 1
ATOM 549 O O . VAL A 1 68 ? 0.725 -8.327 -7.160 1.00 95.50 68 VAL A O 1
ATOM 552 N N . ASN A 1 69 ? -0.003 -8.905 -9.203 1.00 95.38 69 ASN A N 1
ATOM 553 C CA . ASN A 1 69 ? -1.100 -9.750 -8.759 1.00 95.38 69 ASN A CA 1
ATOM 554 C C . ASN A 1 69 ? -0.590 -10.943 -7.947 1.00 95.38 69 ASN A C 1
ATOM 556 O O . ASN A 1 69 ? -1.181 -11.285 -6.923 1.00 95.38 69 ASN A O 1
ATOM 560 N N . ARG A 1 70 ? 0.564 -11.512 -8.312 1.00 94.31 70 ARG A N 1
ATOM 561 C CA . ARG A 1 70 ? 1.244 -12.551 -7.534 1.00 94.31 70 ARG A CA 1
ATOM 562 C C . ARG A 1 70 ? 1.641 -12.055 -6.148 1.00 94.31 70 ARG A C 1
ATOM 564 O O . ARG A 1 70 ? 1.416 -12.771 -5.175 1.00 94.31 70 ARG A O 1
ATOM 571 N N . PHE A 1 71 ? 2.192 -10.845 -6.037 1.00 94.50 71 PHE A N 1
ATOM 572 C CA . PHE A 1 71 ? 2.501 -10.234 -4.741 1.00 94.50 71 PHE A CA 1
ATOM 573 C C . PHE A 1 71 ? 1.237 -10.024 -3.895 1.00 94.50 71 PHE A C 1
ATOM 575 O O . PHE A 1 71 ? 1.203 -10.417 -2.728 1.00 94.50 71 PHE A O 1
ATOM 582 N N . LEU A 1 72 ? 0.183 -9.452 -4.483 1.00 93.56 72 LEU A N 1
ATOM 583 C CA . LEU A 1 72 ? -1.070 -9.169 -3.777 1.00 93.56 72 LEU A CA 1
ATOM 584 C C . LEU A 1 72 ? -1.753 -10.451 -3.289 1.00 93.56 72 LEU A C 1
ATOM 586 O O . LEU A 1 72 ? -2.196 -10.516 -2.143 1.00 93.56 72 LEU A O 1
ATOM 590 N N . LEU A 1 73 ? -1.777 -11.500 -4.112 1.00 91.50 73 LEU A N 1
ATOM 591 C CA . LEU A 1 73 ? -2.299 -12.809 -3.721 1.00 91.50 73 LEU A CA 1
ATOM 592 C C . LEU A 1 73 ? -1.428 -13.461 -2.647 1.00 91.50 73 LEU A C 1
ATOM 594 O O . LEU A 1 73 ? -1.954 -13.947 -1.646 1.00 91.50 73 LEU A O 1
ATOM 598 N N . ALA A 1 74 ? -0.103 -13.428 -2.794 1.00 90.44 74 ALA A N 1
ATOM 599 C CA . ALA A 1 74 ? 0.805 -13.973 -1.792 1.00 90.44 74 ALA A CA 1
ATOM 600 C C . ALA A 1 74 ? 0.660 -13.277 -0.432 1.00 90.44 74 ALA A C 1
ATOM 602 O O . ALA A 1 74 ? 0.777 -13.935 0.597 1.00 90.44 74 ALA A O 1
ATOM 603 N N . HIS A 1 75 ? 0.334 -11.984 -0.403 1.00 88.94 75 HIS A N 1
ATOM 604 C CA . HIS A 1 75 ? 0.054 -11.278 0.845 1.00 88.94 75 HIS A CA 1
ATOM 605 C C . HIS A 1 75 ? -1.145 -11.873 1.606 1.00 88.94 75 HIS A C 1
ATOM 607 O O . HIS A 1 75 ? -1.119 -12.008 2.829 1.00 88.94 75 HIS A O 1
ATOM 613 N N . HIS A 1 76 ? -2.183 -12.304 0.891 1.00 86.31 76 HIS A N 1
ATOM 614 C CA . HIS A 1 76 ? -3.321 -12.990 1.503 1.00 86.31 76 HIS A CA 1
ATOM 615 C C . HIS A 1 76 ? -2.991 -14.435 1.886 1.00 86.31 76 HIS A C 1
ATOM 617 O O . HIS A 1 76 ? -3.343 -14.902 2.972 1.00 86.31 76 HIS A O 1
ATOM 623 N N . LEU A 1 77 ? -2.304 -15.146 0.992 1.00 85.75 77 LEU A N 1
ATOM 624 C CA . LEU A 1 77 ? -2.057 -16.577 1.122 1.00 85.75 77 LEU A CA 1
ATOM 625 C C . LEU A 1 77 ? -0.941 -16.911 2.108 1.00 85.75 77 LEU A C 1
ATOM 627 O O . LEU A 1 77 ? -1.058 -17.913 2.804 1.00 85.75 77 LEU A O 1
ATOM 631 N N . ASN A 1 78 ? 0.105 -16.098 2.213 1.00 83.25 78 ASN A N 1
ATOM 632 C CA . ASN A 1 78 ? 1.273 -16.396 3.044 1.00 83.25 78 ASN A CA 1
ATOM 633 C C . ASN A 1 78 ? 1.222 -15.645 4.379 1.00 83.25 78 ASN A C 1
ATOM 635 O O . ASN A 1 78 ? 1.481 -16.245 5.420 1.00 83.25 78 ASN A O 1
ATOM 639 N N . ASP A 1 79 ? 0.802 -14.374 4.375 1.00 79.06 79 ASP A N 1
ATOM 640 C CA . ASP A 1 79 ? 0.809 -13.536 5.585 1.00 79.06 79 ASP A CA 1
ATOM 641 C C . ASP A 1 79 ? -0.512 -13.604 6.383 1.00 79.06 79 ASP A C 1
ATOM 643 O O . ASP A 1 79 ? -0.664 -12.910 7.394 1.00 79.06 79 ASP A O 1
ATOM 647 N N . ASN A 1 80 ? -1.482 -14.416 5.933 1.00 74.12 80 ASN A N 1
ATOM 648 C CA . ASN A 1 80 ? -2.834 -14.545 6.504 1.00 74.12 80 ASN A CA 1
ATOM 649 C C . ASN A 1 80 ? -3.545 -13.189 6.698 1.00 74.12 80 ASN A C 1
ATOM 651 O O . ASN A 1 80 ? -4.329 -13.002 7.633 1.00 74.12 80 ASN A O 1
ATOM 655 N N . LYS A 1 81 ? -3.262 -12.214 5.828 1.00 80.38 81 LYS A N 1
ATOM 656 C CA . LYS A 1 81 ? -3.925 -10.908 5.843 1.00 80.38 81 LYS A CA 1
ATOM 657 C C . LYS A 1 81 ? -5.208 -10.967 5.028 1.00 80.38 81 LYS A C 1
ATOM 659 O O . LYS A 1 81 ? -5.254 -11.555 3.955 1.00 80.38 81 LYS A O 1
ATOM 664 N N . GLN A 1 82 ? -6.269 -10.351 5.537 1.00 74.06 82 GLN A N 1
ATOM 665 C CA . GLN A 1 82 ? -7.582 -10.375 4.880 1.00 74.06 82 GLN A CA 1
ATOM 666 C C . GLN A 1 82 ? -7.777 -9.229 3.880 1.00 74.06 82 GLN A C 1
ATOM 668 O O . GLN A 1 82 ? -8.688 -9.302 3.061 1.00 74.06 82 GLN A O 1
ATOM 673 N N . GLU A 1 83 ? -6.926 -8.198 3.925 1.00 76.94 83 GLU A N 1
ATOM 674 C CA . GLU A 1 83 ? -7.061 -6.970 3.136 1.00 76.94 83 GLU A CA 1
ATOM 675 C C . GLU A 1 83 ? -5.713 -6.547 2.538 1.00 76.94 83 GLU A C 1
ATOM 677 O O . GLU A 1 83 ? -4.686 -6.591 3.213 1.00 76.94 83 GLU A O 1
ATOM 682 N N . SER A 1 84 ? -5.730 -6.123 1.272 1.00 85.69 84 SER A N 1
ATOM 683 C CA . SER A 1 84 ? -4.560 -5.645 0.517 1.00 85.69 84 SER A CA 1
ATOM 684 C C . SER A 1 84 ? -4.836 -4.335 -0.237 1.00 85.69 84 SER A C 1
ATOM 686 O O . SER A 1 84 ? -4.045 -3.906 -1.080 1.00 85.69 84 SER A O 1
ATOM 688 N N . GLU A 1 85 ? -5.950 -3.658 0.064 1.00 88.50 85 GLU A N 1
ATOM 689 C CA . GLU A 1 85 ? -6.412 -2.483 -0.688 1.00 88.50 85 GLU A CA 1
ATOM 690 C C . GLU A 1 85 ? -5.397 -1.334 -0.655 1.00 88.50 85 GLU A C 1
ATOM 692 O O . GLU A 1 85 ? -5.136 -0.697 -1.674 1.00 88.50 85 GLU A O 1
ATOM 697 N N . GLN A 1 86 ? -4.773 -1.094 0.500 1.00 89.62 86 GLN A N 1
ATOM 698 C CA . GLN A 1 86 ? -3.757 -0.053 0.639 1.00 89.62 86 GLN A CA 1
ATOM 699 C C . GLN A 1 86 ? -2.512 -0.342 -0.213 1.00 89.62 86 GLN A C 1
ATOM 701 O O . GLN A 1 86 ? -1.967 0.579 -0.821 1.00 89.62 86 GLN A O 1
ATOM 706 N N . TYR A 1 87 ? -2.099 -1.612 -0.304 1.00 93.44 87 TYR A N 1
ATOM 707 C CA . TYR A 1 87 ? -1.013 -2.026 -1.192 1.00 93.44 87 TYR A CA 1
ATOM 708 C C . TYR A 1 87 ? -1.398 -1.853 -2.655 1.00 93.44 87 TYR A C 1
ATOM 710 O O . TYR A 1 87 ? -0.624 -1.294 -3.423 1.00 93.44 87 TYR A O 1
ATOM 718 N N . SER A 1 88 ? -2.619 -2.241 -3.013 1.00 93.62 88 SER A N 1
ATOM 719 C CA . SER A 1 88 ? -3.143 -2.100 -4.372 1.00 93.62 88 SER A CA 1
ATOM 720 C C . SER A 1 88 ? -3.149 -0.632 -4.809 1.00 93.62 88 SER A C 1
ATOM 722 O O . SER A 1 88 ? -2.606 -0.306 -5.856 1.00 93.62 88 SER A O 1
ATOM 724 N N . LYS A 1 89 ? -3.652 0.285 -3.968 1.00 94.12 89 LYS A N 1
ATOM 725 C CA . LYS A 1 89 ? -3.636 1.739 -4.231 1.00 94.12 89 LYS A CA 1
ATOM 726 C C . LYS A 1 89 ? -2.221 2.296 -4.397 1.00 94.12 89 LYS A C 1
ATOM 728 O O . LYS A 1 89 ? -1.972 3.061 -5.325 1.00 94.12 89 LYS A O 1
ATOM 733 N N . GLY A 1 90 ? -1.296 1.900 -3.520 1.00 94.19 90 GLY A N 1
ATOM 734 C CA . GLY A 1 90 ? 0.101 2.326 -3.615 1.00 94.19 90 GLY A CA 1
ATOM 735 C C . GLY A 1 90 ? 0.785 1.834 -4.887 1.00 94.19 90 GLY A C 1
ATOM 736 O O . GLY A 1 90 ? 1.508 2.593 -5.526 1.00 94.19 90 GLY A O 1
ATOM 737 N N . LEU A 1 91 ? 0.509 0.595 -5.298 1.00 96.56 91 LEU A N 1
ATOM 738 C CA . LEU A 1 91 ? 1.062 0.031 -6.526 1.00 96.56 91 LEU A CA 1
ATOM 739 C C . LEU A 1 91 ? 0.426 0.646 -7.773 1.00 96.56 91 LEU A C 1
ATOM 741 O O . LEU A 1 91 ? 1.163 0.971 -8.693 1.00 96.56 91 LEU A O 1
ATOM 745 N N . VAL A 1 92 ? -0.883 0.923 -7.789 1.00 96.62 92 VAL A N 1
ATOM 746 C CA . VAL A 1 92 ? -1.512 1.687 -8.886 1.00 96.62 92 VAL A CA 1
ATOM 747 C C . VAL A 1 92 ? -0.793 3.018 -9.075 1.00 96.62 92 VAL A C 1
ATOM 749 O O . VAL A 1 92 ? -0.417 3.356 -10.195 1.00 96.62 92 VAL A O 1
ATOM 752 N N . HIS A 1 93 ? -0.542 3.747 -7.986 1.00 95.88 93 HIS A N 1
ATOM 753 C CA . HIS A 1 93 ? 0.149 5.031 -8.054 1.00 95.88 93 HIS A CA 1
ATOM 754 C C . HIS A 1 93 ? 1.596 4.892 -8.547 1.00 95.88 93 HIS A C 1
ATOM 756 O O . HIS A 1 93 ? 2.052 5.706 -9.347 1.00 95.88 93 HIS A O 1
ATOM 762 N N . TYR A 1 94 ? 2.334 3.887 -8.076 1.00 96.94 94 TYR A N 1
ATOM 763 C CA . TYR A 1 94 ? 3.714 3.661 -8.504 1.00 96.94 94 TYR A CA 1
ATOM 764 C C . TYR A 1 94 ? 3.814 3.244 -9.975 1.00 96.94 94 TYR A C 1
ATOM 766 O O . TYR A 1 94 ? 4.621 3.796 -10.714 1.00 96.94 94 TYR A O 1
ATOM 774 N N . PHE A 1 95 ? 2.978 2.310 -10.426 1.00 96.88 95 PHE A N 1
ATOM 775 C CA . PHE A 1 95 ? 2.995 1.866 -11.817 1.00 96.88 95 PHE A CA 1
ATOM 776 C C . PHE A 1 95 ? 2.455 2.930 -12.773 1.00 96.88 95 PHE A C 1
ATOM 778 O O . PHE A 1 95 ? 2.963 3.039 -13.879 1.00 96.88 95 PHE A O 1
ATOM 785 N N . SER A 1 96 ? 1.515 3.775 -12.340 1.00 95.75 96 SER A N 1
ATOM 786 C CA . SER A 1 96 ? 1.111 4.952 -13.126 1.00 95.75 96 SER A CA 1
ATOM 787 C C . SER A 1 96 ? 2.263 5.951 -13.271 1.00 95.75 96 SER A C 1
ATOM 789 O O . SER A 1 96 ? 2.492 6.468 -14.356 1.00 95.75 96 SER A O 1
ATOM 791 N N . PHE A 1 97 ? 3.036 6.174 -12.201 1.00 95.75 97 PHE A N 1
ATOM 792 C CA . PHE A 1 97 ? 4.262 6.976 -12.266 1.00 95.75 97 PHE A CA 1
ATOM 793 C C . PHE A 1 97 ? 5.300 6.358 -13.216 1.00 95.75 97 PHE A C 1
ATOM 795 O O . PHE A 1 97 ? 5.930 7.069 -13.991 1.00 95.75 97 PHE A O 1
ATOM 802 N N . LEU A 1 98 ? 5.446 5.033 -13.200 1.00 95.88 98 LEU A N 1
ATOM 803 C CA . LEU A 1 98 ? 6.354 4.319 -14.094 1.00 95.88 98 LEU A CA 1
ATOM 804 C C . LEU A 1 98 ? 5.928 4.430 -15.567 1.00 95.88 98 LEU A C 1
ATOM 806 O O . LEU A 1 98 ? 6.789 4.622 -16.418 1.00 95.88 98 LEU A O 1
ATOM 810 N N . LEU A 1 99 ? 4.626 4.360 -15.865 1.00 95.31 99 LEU A N 1
ATOM 811 C CA . LEU A 1 99 ? 4.099 4.601 -17.214 1.00 95.31 99 LEU A CA 1
ATOM 812 C C . LEU A 1 99 ? 4.381 6.029 -17.696 1.00 95.31 99 LEU A C 1
ATOM 814 O O . LEU A 1 99 ? 4.697 6.226 -18.864 1.00 95.31 99 LEU A O 1
ATOM 818 N N . GLU A 1 100 ? 4.313 7.019 -16.807 1.00 94.25 100 GLU A N 1
ATOM 819 C CA . GLU A 1 100 ? 4.643 8.399 -17.167 1.00 94.25 100 GLU A CA 1
ATOM 820 C C . GLU A 1 100 ? 6.140 8.569 -17.459 1.00 94.25 100 GLU A C 1
ATOM 822 O O . GLU A 1 100 ? 6.504 9.192 -18.453 1.00 94.25 100 GLU A O 1
ATOM 827 N N . LEU A 1 101 ? 7.018 7.950 -16.661 1.00 94.12 101 LEU A N 1
ATOM 828 C CA . LEU A 1 101 ? 8.455 7.921 -16.957 1.00 94.12 101 LEU A CA 1
ATOM 829 C C . LEU A 1 101 ? 8.758 7.230 -18.289 1.00 94.12 101 LEU A C 1
ATOM 831 O O . LEU A 1 101 ? 9.610 7.690 -19.042 1.00 94.12 101 LEU A O 1
ATOM 835 N N . GLN A 1 102 ? 8.055 6.137 -18.584 1.00 94.12 102 GLN A N 1
ATOM 836 C CA . GLN A 1 102 ? 8.148 5.460 -19.873 1.00 94.12 102 GLN A CA 1
ATOM 837 C C . GLN A 1 102 ? 7.728 6.373 -21.022 1.00 94.12 102 GLN A C 1
ATOM 839 O O . GLN A 1 102 ? 8.438 6.442 -22.012 1.00 94.12 102 GLN A O 1
ATOM 844 N N . ARG A 1 103 ? 6.622 7.108 -20.872 1.00 92.69 103 ARG A N 1
ATOM 845 C CA . ARG A 1 103 ? 6.130 8.051 -21.882 1.00 92.69 103 ARG A CA 1
ATOM 846 C C . ARG A 1 103 ? 7.135 9.165 -22.174 1.00 92.69 103 ARG A C 1
ATOM 848 O O . ARG A 1 103 ? 7.307 9.528 -23.331 1.00 92.69 103 ARG A O 1
ATOM 855 N N . LEU A 1 104 ? 7.774 9.706 -21.134 1.00 92.38 104 LEU A N 1
ATOM 856 C CA . LEU A 1 104 ? 8.821 10.722 -21.278 1.00 92.38 104 LEU A CA 1
ATOM 857 C C . LEU A 1 104 ? 10.047 10.149 -21.994 1.00 92.38 104 LEU A C 1
ATOM 859 O O . LEU A 1 104 ? 10.507 10.736 -22.968 1.00 92.38 104 LEU A O 1
ATOM 863 N N . TRP A 1 105 ? 10.506 8.969 -21.576 1.00 93.12 105 TRP A N 1
ATOM 864 C CA . TRP A 1 105 ? 11.614 8.275 -22.234 1.00 93.12 105 TRP A CA 1
ATOM 865 C C . TRP A 1 105 ? 11.300 7.988 -23.709 1.00 93.12 105 TRP A C 1
ATOM 867 O O . TRP A 1 105 ? 12.100 8.319 -24.571 1.00 93.12 105 TRP A O 1
ATOM 877 N N . ASP A 1 106 ? 10.103 7.477 -24.017 1.00 91.69 106 ASP A N 1
ATOM 878 C CA . ASP A 1 106 ? 9.657 7.183 -25.388 1.00 91.69 106 ASP A CA 1
ATOM 879 C C . ASP A 1 106 ? 9.581 8.447 -26.265 1.00 91.69 106 ASP A C 1
ATOM 881 O O . ASP A 1 106 ? 9.677 8.351 -27.484 1.00 91.69 106 ASP A O 1
ATOM 885 N N . SER A 1 107 ? 9.387 9.628 -25.666 1.00 91.12 107 SER A N 1
ATOM 886 C CA . SER A 1 107 ? 9.340 10.900 -26.399 1.00 91.12 107 SER A CA 1
ATOM 887 C C . SER A 1 107 ? 10.716 11.479 -26.726 1.00 91.12 107 SER A C 1
ATOM 889 O O . SER A 1 107 ? 10.836 12.238 -27.684 1.00 91.12 107 SER A O 1
ATOM 891 N N . GLU A 1 108 ? 11.727 11.130 -25.931 1.00 89.62 108 GLU A N 1
ATOM 892 C CA . GLU A 1 108 ? 13.120 11.558 -26.109 1.00 89.62 108 GLU A CA 1
ATOM 893 C C . GLU A 1 108 ? 13.969 10.488 -26.814 1.00 89.62 108 GLU A C 1
ATOM 895 O O . GLU A 1 108 ? 15.097 10.767 -27.210 1.00 89.62 108 GLU A O 1
ATOM 900 N N . TYR A 1 109 ? 13.441 9.269 -26.957 1.00 90.06 109 TYR A N 1
ATOM 901 C CA . TYR A 1 109 ? 14.142 8.140 -27.549 1.00 90.06 109 TYR A CA 1
ATOM 902 C C . TYR A 1 109 ? 14.425 8.359 -29.037 1.00 90.06 109 TYR A C 1
ATOM 904 O O . TYR A 1 109 ? 13.512 8.592 -29.833 1.00 90.06 109 TYR A O 1
ATOM 912 N N . ASP A 1 110 ? 15.694 8.205 -29.399 1.00 89.31 110 ASP A N 1
ATOM 913 C CA . ASP A 1 110 ? 16.192 8.226 -30.768 1.00 89.31 110 ASP A CA 1
ATOM 914 C C . ASP A 1 110 ? 17.056 6.976 -30.986 1.00 89.31 110 ASP A C 1
ATOM 916 O O . ASP A 1 110 ? 18.052 6.772 -30.290 1.00 89.31 110 ASP A O 1
ATOM 920 N N . GLU A 1 111 ? 16.643 6.111 -31.917 1.00 87.31 111 GLU A N 1
ATOM 921 C CA . GLU A 1 111 ? 17.299 4.826 -32.189 1.00 87.31 111 GLU A CA 1
ATOM 922 C C . GLU A 1 111 ? 18.735 5.009 -32.696 1.00 87.31 111 GLU A C 1
ATOM 924 O O . GLU A 1 111 ? 19.607 4.222 -32.334 1.00 87.31 111 GLU A O 1
ATOM 929 N N . ASP A 1 112 ? 19.003 6.073 -33.461 1.00 88.25 112 ASP A N 1
ATOM 930 C CA . ASP A 1 112 ? 20.322 6.331 -34.050 1.00 88.25 112 ASP A CA 1
ATOM 931 C C . ASP A 1 112 ? 21.340 6.845 -33.016 1.00 88.25 112 ASP A C 1
ATOM 933 O O . ASP A 1 112 ? 22.551 6.777 -33.242 1.00 88.25 112 ASP A O 1
ATOM 937 N N . LEU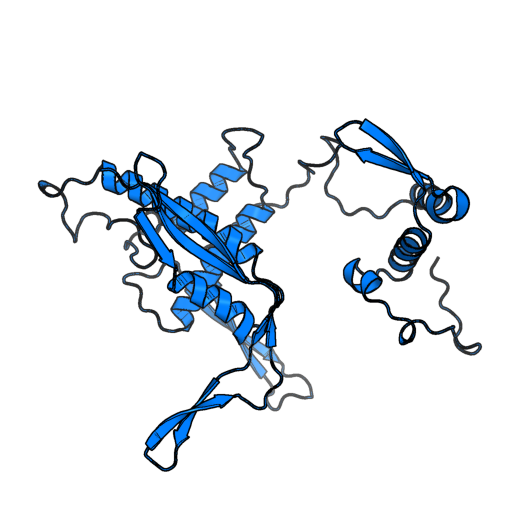 A 1 113 ? 20.859 7.371 -31.883 1.00 87.62 113 LEU A N 1
ATOM 938 C CA . LEU A 1 113 ? 21.686 7.931 -30.810 1.00 87.62 113 LEU A CA 1
ATOM 939 C C . LEU A 1 113 ? 21.762 7.035 -29.571 1.00 87.62 113 LEU A C 1
ATOM 941 O O . LEU A 1 113 ? 22.599 7.286 -28.707 1.00 87.62 113 LEU A O 1
ATOM 945 N N . TYR A 1 114 ? 20.895 6.025 -29.467 1.00 87.69 114 TYR A N 1
ATOM 946 C CA . TYR A 1 114 ? 20.797 5.186 -28.281 1.00 87.69 114 TYR A CA 1
ATOM 947 C C . TYR A 1 114 ? 21.873 4.096 -28.240 1.00 87.69 114 TYR A C 1
ATOM 949 O O . TYR A 1 114 ? 21.912 3.191 -29.075 1.00 87.69 114 TYR A O 1
ATOM 957 N N . GLU A 1 115 ? 22.679 4.104 -27.183 1.00 85.50 115 GLU A N 1
ATOM 958 C CA . GLU A 1 115 ? 23.682 3.083 -26.903 1.00 85.50 115 GLU A CA 1
ATOM 959 C C . GLU A 1 115 ? 23.300 2.249 -25.666 1.00 85.50 115 GLU A C 1
ATOM 961 O O . GLU A 1 115 ? 23.389 2.710 -24.529 1.00 85.50 115 GLU A O 1
ATOM 966 N N . GLU A 1 116 ? 22.942 0.970 -25.865 1.00 79.19 116 GLU A N 1
ATOM 967 C CA . GLU A 1 116 ? 22.385 0.064 -24.832 1.00 79.19 116 GLU A CA 1
ATOM 968 C C . GLU A 1 116 ? 23.206 -0.031 -23.526 1.00 79.19 116 GLU A C 1
ATOM 970 O O . GLU A 1 116 ? 22.648 -0.254 -22.449 1.00 79.19 116 GLU A O 1
ATOM 975 N N . PHE A 1 117 ? 24.529 0.137 -23.597 1.00 78.06 117 PHE A N 1
ATOM 976 C CA . PHE A 1 117 ? 25.430 0.025 -22.442 1.00 78.06 117 PHE A CA 1
ATOM 977 C C . PHE A 1 117 ? 25.823 1.367 -21.816 1.00 78.06 117 PHE A C 1
ATOM 979 O O . PHE A 1 117 ? 26.443 1.372 -20.748 1.00 78.06 117 PHE A O 1
ATOM 986 N N . ILE A 1 118 ? 25.491 2.482 -22.468 1.00 80.62 118 ILE A N 1
ATOM 987 C CA . ILE A 1 118 ? 25.827 3.835 -22.011 1.00 80.62 118 ILE A CA 1
ATOM 988 C C . ILE A 1 118 ? 24.569 4.542 -21.511 1.00 80.62 118 ILE A C 1
ATOM 990 O O . ILE A 1 118 ? 24.573 5.105 -20.413 1.00 80.62 118 ILE A O 1
ATOM 994 N N . ASP A 1 119 ? 23.490 4.467 -22.282 1.00 85.56 119 ASP A N 1
ATOM 995 C CA . ASP A 1 119 ? 22.262 5.192 -22.007 1.00 85.56 119 ASP A CA 1
ATOM 996 C C . ASP A 1 119 ? 21.371 4.501 -20.981 1.00 85.56 119 ASP A C 1
ATOM 998 O O . ASP A 1 119 ? 21.422 3.292 -20.725 1.00 85.56 119 ASP A O 1
ATOM 1002 N N . LEU A 1 120 ? 20.500 5.302 -20.365 1.00 87.69 120 LEU A N 1
ATOM 1003 C CA . LEU A 1 120 ? 19.549 4.790 -19.394 1.00 87.69 120 LEU A CA 1
ATOM 1004 C C . LEU A 1 120 ? 18.529 3.881 -20.092 1.00 87.69 120 LEU A C 1
ATOM 1006 O O . LEU A 1 120 ? 17.889 4.298 -21.063 1.00 87.69 120 LEU A O 1
ATOM 1010 N N . PRO A 1 121 ? 18.315 2.654 -19.583 1.00 89.12 121 PRO A N 1
ATOM 1011 C CA . PRO A 1 121 ? 17.316 1.768 -20.150 1.00 89.12 121 PRO A CA 1
ATOM 1012 C C . PRO A 1 121 ? 15.924 2.359 -19.944 1.00 89.12 121 PRO A C 1
ATOM 1014 O O . PRO A 1 121 ? 15.653 2.991 -18.916 1.00 89.12 121 PRO A O 1
ATOM 1017 N N . ARG A 1 122 ? 15.014 2.065 -20.879 1.00 92.19 122 ARG A N 1
ATOM 1018 C CA . ARG A 1 122 ? 13.596 2.401 -20.736 1.00 92.19 122 ARG A CA 1
ATOM 1019 C C . ARG A 1 122 ? 13.084 1.972 -19.350 1.00 92.19 122 ARG A C 1
ATOM 1021 O O . ARG A 1 122 ? 13.201 0.785 -19.009 1.00 92.19 122 ARG A O 1
ATOM 1028 N N . PRO A 1 123 ? 12.505 2.889 -18.550 1.00 92.81 123 PRO A N 1
ATOM 1029 C CA . PRO A 1 123 ? 12.051 2.586 -17.199 1.00 92.81 123 PRO A CA 1
ATOM 1030 C C . PRO A 1 123 ? 11.112 1.382 -17.178 1.00 92.81 123 PRO A C 1
ATOM 1032 O O . PRO A 1 123 ? 10.122 1.321 -17.902 1.00 92.81 123 PRO A O 1
ATOM 1035 N N . SER A 1 124 ? 11.409 0.398 -16.344 1.00 92.81 124 SER A N 1
ATOM 1036 C CA . SER A 1 124 ? 10.592 -0.806 -16.187 1.00 92.81 124 SER A CA 1
ATOM 1037 C C . SER A 1 124 ? 10.611 -1.245 -14.732 1.00 92.81 124 SER A C 1
ATOM 1039 O O . SER A 1 124 ? 11.354 -0.707 -13.910 1.00 92.81 124 SER A O 1
ATOM 1041 N N . TRP A 1 125 ? 9.729 -2.176 -14.382 1.00 94.12 125 TRP A N 1
ATOM 1042 C CA . TRP A 1 125 ? 9.644 -2.651 -13.004 1.00 94.12 125 TRP A CA 1
ATOM 1043 C C . TRP A 1 125 ? 10.817 -3.569 -12.646 1.00 94.12 125 TRP A C 1
ATOM 1045 O O . TRP A 1 125 ? 11.126 -3.731 -11.476 1.00 94.12 125 TRP A O 1
ATOM 1055 N N . ASP A 1 126 ? 11.468 -4.185 -13.628 1.00 94.31 126 ASP A N 1
ATOM 1056 C CA . ASP A 1 126 ? 12.499 -5.200 -13.432 1.00 94.31 126 ASP A CA 1
ATOM 1057 C C . ASP A 1 126 ? 13.893 -4.790 -13.918 1.00 94.31 126 ASP A C 1
ATOM 1059 O O . ASP A 1 126 ? 14.868 -5.438 -13.527 1.00 94.31 126 ASP A O 1
ATOM 1063 N N . LYS A 1 127 ? 14.014 -3.715 -14.707 1.00 91.62 127 LYS A N 1
ATOM 1064 C CA . LYS A 1 127 ? 15.310 -3.162 -15.116 1.00 91.62 127 LYS A CA 1
ATOM 1065 C C . LYS A 1 127 ? 15.627 -1.878 -14.362 1.00 91.62 127 LYS A C 1
ATOM 1067 O O . LYS A 1 127 ? 14.912 -0.882 -14.453 1.00 91.62 127 LYS A O 1
ATOM 1072 N N . PHE A 1 128 ? 16.759 -1.891 -13.670 1.00 92.69 128 PHE A N 1
ATOM 1073 C CA . PHE A 1 128 ? 17.286 -0.758 -12.920 1.00 92.69 128 PHE A CA 1
ATOM 1074 C C . PHE A 1 128 ? 18.650 -0.326 -13.463 1.00 92.69 128 PHE A C 1
ATOM 1076 O O . PHE A 1 128 ? 19.484 -1.193 -13.742 1.00 92.69 128 PHE A O 1
ATOM 1083 N N . PRO A 1 129 ? 18.920 0.984 -13.586 1.00 91.88 129 PRO A N 1
ATOM 1084 C CA . PRO A 1 129 ? 20.263 1.482 -13.860 1.00 91.88 129 PRO A CA 1
ATOM 1085 C C . PRO A 1 129 ? 21.187 1.275 -12.652 1.00 91.88 129 PRO A C 1
ATOM 1087 O O . PRO A 1 129 ? 20.739 1.045 -11.522 1.00 91.88 129 PRO A O 1
ATOM 1090 N N . PHE A 1 130 ? 22.497 1.372 -12.886 1.00 88.50 130 PHE A N 1
ATOM 1091 C CA . PHE A 1 130 ? 23.504 1.221 -11.833 1.00 88.50 130 PHE A CA 1
ATOM 1092 C C . PHE A 1 130 ? 23.399 2.342 -10.790 1.00 88.50 130 PHE A C 1
ATOM 1094 O O . PHE A 1 130 ? 23.383 2.096 -9.578 1.00 88.50 130 PHE A O 1
ATOM 1101 N N . ARG A 1 131 ? 23.268 3.588 -11.258 1.00 90.19 131 ARG A N 1
ATOM 1102 C CA . ARG A 1 131 ? 23.229 4.770 -10.400 1.00 90.19 131 ARG A CA 1
ATOM 1103 C C . ARG A 1 131 ? 21.922 4.843 -9.616 1.00 90.19 131 ARG A C 1
ATOM 1105 O O . ARG A 1 131 ? 20.829 4.741 -10.160 1.00 90.19 131 ARG A O 1
ATOM 1112 N N . LYS A 1 132 ? 22.044 5.086 -8.311 1.00 90.75 132 LYS A N 1
ATOM 1113 C CA . LYS A 1 132 ? 20.928 5.137 -7.354 1.00 90.75 132 LYS A CA 1
ATOM 1114 C C . LYS A 1 132 ? 19.866 6.190 -7.690 1.00 90.75 132 LYS A C 1
ATOM 1116 O O . LYS A 1 132 ? 18.684 5.890 -7.577 1.00 90.75 132 LYS A O 1
ATOM 1121 N N . SER A 1 133 ? 20.273 7.389 -8.109 1.00 90.81 133 SER A N 1
ATOM 1122 C CA . SER A 1 133 ? 19.360 8.489 -8.466 1.00 90.81 133 SER A CA 1
ATOM 1123 C C . SER A 1 133 ? 18.468 8.173 -9.661 1.00 90.81 133 SER A C 1
ATOM 1125 O O . SER A 1 133 ? 17.351 8.674 -9.739 1.00 90.81 133 SER A O 1
ATOM 1127 N N . ASP A 1 134 ? 18.954 7.329 -10.568 1.00 91.25 134 ASP A N 1
ATOM 1128 C CA . ASP A 1 134 ? 18.323 7.098 -11.868 1.00 91.25 134 ASP A CA 1
ATOM 1129 C C . ASP A 1 134 ? 17.334 5.925 -11.795 1.00 91.25 134 ASP A C 1
ATOM 1131 O O . ASP A 1 134 ? 16.537 5.684 -12.697 1.00 91.25 134 ASP A O 1
ATOM 1135 N N . LYS A 1 135 ? 17.348 5.185 -10.682 1.00 94.00 135 LYS A N 1
ATOM 1136 C CA . LYS A 1 135 ? 16.400 4.108 -10.413 1.00 94.00 135 LYS A CA 1
ATOM 1137 C C . LYS A 1 135 ? 15.009 4.689 -10.163 1.00 94.00 135 LYS A C 1
ATOM 1139 O O . LYS A 1 135 ? 14.814 5.504 -9.257 1.00 94.00 135 LYS A O 1
ATOM 1144 N N . ALA A 1 136 ? 14.014 4.163 -10.876 1.00 94.44 136 ALA A N 1
ATOM 1145 C CA . ALA A 1 136 ? 12.616 4.589 -10.773 1.00 94.44 136 ALA A CA 1
ATOM 1146 C C . ALA A 1 136 ? 12.060 4.547 -9.333 1.00 94.44 136 ALA A C 1
ATOM 1148 O O . ALA A 1 136 ? 11.192 5.335 -8.970 1.00 94.44 136 ALA A O 1
ATOM 1149 N N . THR A 1 137 ? 12.557 3.647 -8.481 1.00 95.00 137 THR A N 1
ATOM 1150 C CA . THR A 1 137 ? 12.190 3.555 -7.056 1.00 95.00 137 THR A CA 1
ATOM 1151 C C . THR A 1 137 ? 12.609 4.784 -6.243 1.00 95.00 137 THR A C 1
ATOM 1153 O O . THR A 1 137 ? 11.844 5.233 -5.388 1.00 95.00 137 THR A O 1
ATOM 1156 N N . TYR A 1 138 ? 13.790 5.349 -6.508 1.00 95.00 138 TYR A N 1
ATOM 1157 C CA . TYR A 1 138 ? 14.281 6.558 -5.842 1.00 95.00 138 TYR A CA 1
ATOM 1158 C C . TYR A 1 138 ? 13.680 7.815 -6.463 1.00 95.00 138 TYR A C 1
ATOM 1160 O O . TYR A 1 138 ? 13.269 8.705 -5.726 1.00 95.00 138 TYR A O 1
ATOM 1168 N N . GLN A 1 139 ? 13.512 7.856 -7.786 1.00 94.62 139 GLN A N 1
ATOM 1169 C CA . GLN A 1 139 ? 12.777 8.941 -8.445 1.00 94.62 139 GLN A CA 1
ATOM 1170 C C . GLN A 1 139 ? 11.341 9.044 -7.916 1.00 94.62 139 GLN A C 1
ATOM 1172 O O . GLN A 1 139 ? 10.867 10.132 -7.599 1.00 94.62 139 GLN A O 1
ATOM 1177 N N . TYR A 1 140 ? 10.671 7.904 -7.721 1.00 95.62 140 TYR A N 1
ATOM 1178 C CA . TYR A 1 140 ? 9.342 7.864 -7.117 1.00 95.62 140 TYR A CA 1
ATOM 1179 C C . TYR A 1 140 ? 9.331 8.389 -5.677 1.00 95.62 140 TYR A C 1
ATOM 1181 O O . TYR A 1 140 ? 8.413 9.107 -5.280 1.00 95.62 140 TYR A O 1
ATOM 1189 N N . ARG A 1 141 ? 10.360 8.059 -4.887 1.00 94.38 141 ARG A N 1
ATOM 1190 C CA . ARG A 1 141 ? 10.526 8.589 -3.529 1.00 94.38 141 ARG A CA 1
ATOM 1191 C C . ARG A 1 141 ? 10.612 10.116 -3.546 1.00 94.38 141 ARG A C 1
ATOM 1193 O O . ARG A 1 141 ? 9.896 10.753 -2.775 1.00 94.38 141 ARG A O 1
ATOM 1200 N N . GLU A 1 142 ? 11.441 10.690 -4.414 1.00 93.12 142 GLU A N 1
ATOM 1201 C CA . GLU A 1 142 ? 11.572 12.147 -4.545 1.00 93.12 142 GLU A CA 1
ATOM 1202 C C . GLU A 1 142 ? 10.272 12.794 -5.037 1.00 93.12 142 GLU A C 1
ATOM 1204 O O . GLU A 1 142 ? 9.829 13.792 -4.468 1.00 93.12 142 GLU A O 1
ATOM 1209 N N . ALA A 1 143 ? 9.590 12.180 -6.009 1.00 92.19 143 ALA A N 1
ATOM 1210 C CA . ALA A 1 143 ? 8.295 12.649 -6.496 1.00 92.19 143 ALA A CA 1
ATOM 1211 C C . ALA A 1 143 ? 7.231 12.669 -5.384 1.00 92.19 143 ALA A C 1
ATOM 1213 O O . ALA A 1 143 ? 6.482 13.637 -5.259 1.00 92.19 143 ALA A O 1
ATOM 1214 N N . LEU A 1 144 ? 7.195 11.644 -4.522 1.00 92.00 144 LEU A N 1
ATOM 1215 C CA . LEU A 1 144 ? 6.309 11.614 -3.355 1.00 92.00 144 LEU A CA 1
ATOM 1216 C C . LEU A 1 144 ? 6.665 12.686 -2.320 1.00 92.00 144 LEU A C 1
ATOM 1218 O O . LEU A 1 144 ? 5.761 13.273 -1.728 1.00 92.00 144 LEU A O 1
ATOM 1222 N N . ILE A 1 145 ? 7.955 12.942 -2.074 1.00 89.94 145 ILE A N 1
ATOM 1223 C CA . ILE A 1 145 ? 8.386 14.018 -1.169 1.00 89.94 145 ILE A CA 1
ATOM 1224 C C . ILE A 1 145 ? 7.912 15.365 -1.714 1.00 89.94 145 ILE A C 1
ATOM 1226 O O . ILE A 1 145 ? 7.284 16.126 -0.975 1.00 89.94 145 ILE A O 1
ATOM 1230 N N . LYS A 1 146 ? 8.139 15.622 -3.006 1.00 89.75 146 LYS A N 1
ATOM 1231 C CA . LYS A 1 146 ? 7.705 16.851 -3.671 1.00 89.75 146 LYS A CA 1
ATOM 1232 C C . LYS A 1 146 ? 6.187 17.017 -3.614 1.00 89.75 146 LYS A C 1
ATOM 1234 O O . LYS A 1 146 ? 5.719 18.033 -3.122 1.00 89.75 146 LYS A O 1
ATOM 1239 N N . ALA A 1 147 ? 5.417 15.987 -3.965 1.00 87.31 147 ALA A N 1
ATOM 1240 C CA . ALA A 1 147 ? 3.949 16.028 -3.934 1.00 87.31 147 ALA A CA 1
ATOM 1241 C C . ALA A 1 147 ? 3.354 16.286 -2.533 1.00 87.31 147 ALA A C 1
ATOM 1243 O O . ALA A 1 147 ? 2.209 16.722 -2.401 1.00 87.31 147 ALA A O 1
ATOM 1244 N N . VAL A 1 148 ? 4.111 15.991 -1.473 1.00 86.69 148 VAL A N 1
ATOM 1245 C CA . VAL A 1 148 ? 3.711 16.242 -0.083 1.00 86.69 148 VAL A CA 1
ATOM 1246 C C . VAL A 1 148 ? 4.114 17.641 0.396 1.00 86.69 148 VAL A C 1
ATOM 1248 O O . VAL A 1 148 ? 3.397 18.226 1.210 1.00 86.69 148 VAL A O 1
ATOM 1251 N N . LEU A 1 149 ? 5.281 18.146 -0.016 1.00 85.00 149 LEU A N 1
ATOM 1252 C CA . LEU A 1 149 ? 5.832 19.424 0.456 1.00 85.00 149 LEU A CA 1
ATOM 1253 C C . LEU A 1 149 ? 5.408 20.616 -0.412 1.00 85.00 149 LEU A C 1
ATOM 1255 O O . LEU A 1 149 ? 5.162 21.694 0.123 1.00 85.00 149 LEU A O 1
ATOM 1259 N N . GLU A 1 150 ? 5.293 20.400 -1.718 1.00 84.88 150 GLU A N 1
ATOM 1260 C CA . GLU A 1 150 ? 5.037 21.398 -2.758 1.00 84.88 150 GLU A CA 1
ATOM 1261 C C . GLU A 1 150 ? 3.885 20.916 -3.658 1.00 84.88 150 GLU A C 1
ATOM 1263 O O . GLU A 1 150 ? 4.105 20.530 -4.806 1.00 84.88 150 GLU A O 1
ATOM 1268 N N . PRO A 1 151 ? 2.642 20.851 -3.147 1.00 76.88 151 PRO A N 1
ATOM 1269 C CA . PRO A 1 151 ? 1.522 20.401 -3.959 1.00 76.88 151 PRO A CA 1
ATOM 1270 C C . PRO A 1 151 ? 1.178 21.443 -5.032 1.00 76.88 151 PRO A C 1
ATOM 1272 O O . PRO A 1 151 ? 0.904 22.597 -4.703 1.00 76.88 151 PRO A O 1
ATOM 1275 N N . ASP A 1 152 ? 1.112 21.019 -6.298 1.00 69.81 152 ASP A N 1
ATOM 1276 C CA . ASP A 1 152 ? 0.787 21.894 -7.440 1.00 69.81 152 ASP A CA 1
ATOM 1277 C C . ASP A 1 152 ? -0.587 22.569 -7.290 1.00 69.81 152 ASP A C 1
ATOM 1279 O O . ASP A 1 152 ? -0.804 23.697 -7.729 1.00 69.81 152 ASP A O 1
ATOM 1283 N N . THR A 1 153 ? -1.534 21.890 -6.632 1.00 68.50 153 THR A N 1
ATOM 1284 C CA . THR A 1 153 ? -2.828 22.465 -6.248 1.00 68.50 153 THR A CA 1
ATOM 1285 C C . THR A 1 153 ? -3.247 21.993 -4.849 1.00 68.50 153 THR A C 1
ATOM 1287 O O . THR A 1 153 ? -2.990 20.839 -4.492 1.00 68.50 153 THR A O 1
ATOM 1290 N N . PRO A 1 154 ? -3.961 22.822 -4.057 1.00 63.16 154 PRO A N 1
ATOM 1291 C CA . PRO A 1 154 ? -4.367 22.468 -2.691 1.00 63.16 154 PRO A CA 1
ATOM 1292 C C . PRO A 1 154 ? -5.174 21.164 -2.593 1.00 63.16 154 PRO A C 1
ATOM 1294 O O . PRO A 1 154 ? -5.052 20.433 -1.614 1.00 63.16 154 PRO A O 1
ATOM 1297 N N . ASN A 1 155 ? -5.965 20.845 -3.625 1.00 59.38 155 ASN A N 1
ATOM 1298 C CA . ASN A 1 155 ? -6.806 19.644 -3.671 1.00 59.38 155 ASN A CA 1
ATOM 1299 C C . ASN A 1 155 ? -6.059 18.369 -4.098 1.00 59.38 155 ASN A C 1
ATOM 1301 O O . ASN A 1 155 ? -6.588 17.278 -3.902 1.00 59.38 155 ASN A O 1
ATOM 1305 N N . HIS A 1 156 ? -4.850 18.482 -4.655 1.00 64.00 156 HIS A N 1
ATOM 1306 C CA . HIS A 1 156 ? -4.018 17.335 -5.045 1.00 64.00 156 HIS A CA 1
ATOM 1307 C C . HIS A 1 156 ? -2.907 17.035 -4.028 1.00 64.00 156 HIS A C 1
ATOM 1309 O O . HIS A 1 156 ? -2.063 16.173 -4.267 1.00 64.00 156 HIS A O 1
ATOM 1315 N N . ALA A 1 157 ? -2.907 17.711 -2.873 1.00 72.38 157 ALA A N 1
ATOM 1316 C CA . ALA A 1 157 ? -1.924 17.478 -1.826 1.00 72.38 157 ALA A CA 1
ATOM 1317 C C . ALA A 1 157 ? -2.035 16.053 -1.263 1.00 72.38 157 ALA A C 1
ATOM 1319 O O . ALA A 1 157 ? -3.035 15.666 -0.648 1.00 72.38 157 ALA A O 1
ATOM 1320 N N . ILE A 1 158 ? -0.977 15.260 -1.437 1.00 81.81 158 ILE A N 1
ATOM 1321 C CA . ILE A 1 158 ? -0.914 13.913 -0.875 1.00 81.81 158 ILE A CA 1
ATOM 1322 C C . ILE A 1 158 ? -0.632 14.026 0.624 1.00 81.81 158 ILE A C 1
ATOM 1324 O O . ILE A 1 158 ? 0.351 14.623 1.064 1.00 81.81 158 ILE A O 1
ATOM 1328 N N . ALA A 1 159 ? -1.472 13.402 1.449 1.00 83.69 159 ALA A N 1
ATOM 1329 C CA . ALA A 1 159 ? -1.214 13.347 2.881 1.00 83.69 159 ALA A CA 1
ATOM 1330 C C . ALA A 1 159 ? 0.080 12.564 3.178 1.00 83.69 159 ALA A C 1
ATOM 1332 O O . ALA A 1 159 ? 0.309 11.483 2.633 1.00 83.69 159 ALA A O 1
ATOM 1333 N N . ARG A 1 160 ? 0.882 13.041 4.142 1.00 86.50 160 ARG A N 1
ATOM 1334 C CA . ARG A 1 160 ? 2.141 12.389 4.578 1.00 86.50 160 ARG A CA 1
ATOM 1335 C C . ARG A 1 160 ? 1.986 10.889 4.852 1.00 86.50 160 ARG A C 1
ATOM 1337 O O . ARG A 1 160 ? 2.824 10.089 4.452 1.00 86.50 160 ARG A O 1
ATOM 1344 N N . THR A 1 161 ? 0.901 10.495 5.522 1.00 85.12 161 THR A N 1
ATOM 1345 C CA . THR A 1 161 ? 0.610 9.085 5.833 1.00 85.12 161 THR A CA 1
ATOM 1346 C C . THR A 1 161 ? 0.323 8.255 4.585 1.00 85.12 161 THR A C 1
ATOM 1348 O O . THR A 1 161 ? 0.688 7.084 4.543 1.00 85.12 161 THR A O 1
ATOM 1351 N N . THR A 1 162 ? -0.301 8.858 3.573 1.00 89.88 162 THR A N 1
ATOM 1352 C CA . THR A 1 162 ? -0.584 8.214 2.287 1.00 89.88 162 THR A CA 1
ATOM 1353 C C . THR A 1 162 ? 0.706 7.998 1.505 1.00 89.88 162 THR A C 1
ATOM 1355 O O . THR A 1 162 ? 0.956 6.879 1.073 1.00 89.88 162 THR A O 1
ATOM 1358 N N . ALA A 1 163 ? 1.577 9.010 1.420 1.00 91.06 163 ALA A N 1
ATOM 1359 C CA . ALA A 1 163 ? 2.882 8.875 0.771 1.00 91.06 163 ALA A CA 1
ATOM 1360 C C . ALA A 1 163 ? 3.745 7.782 1.428 1.00 91.06 163 ALA A C 1
ATOM 1362 O O . ALA A 1 163 ? 4.277 6.913 0.740 1.00 91.06 163 ALA A O 1
ATOM 1363 N N . ILE A 1 164 ? 3.821 7.759 2.768 1.00 91.00 164 ILE A N 1
ATOM 1364 C CA . ILE A 1 164 ? 4.530 6.703 3.515 1.00 91.00 164 ILE A CA 1
ATOM 1365 C C . ILE A 1 164 ? 3.952 5.318 3.192 1.00 91.00 164 ILE A C 1
ATOM 1367 O O . ILE A 1 164 ? 4.708 4.368 2.989 1.00 91.00 164 ILE A O 1
ATOM 1371 N N . ALA A 1 165 ? 2.624 5.193 3.122 1.00 91.56 165 ALA A N 1
ATOM 1372 C CA . ALA A 1 165 ? 1.973 3.932 2.787 1.00 91.56 165 ALA A CA 1
ATOM 1373 C C . ALA A 1 165 ? 2.253 3.482 1.346 1.00 91.56 165 ALA A C 1
ATOM 1375 O O . ALA A 1 165 ? 2.519 2.301 1.128 1.00 91.56 165 ALA A O 1
ATOM 1376 N N . TYR A 1 166 ? 2.234 4.403 0.379 1.00 94.81 166 TYR A N 1
ATOM 1377 C CA . TYR A 1 166 ? 2.544 4.106 -1.021 1.00 94.81 166 TYR A CA 1
ATOM 1378 C C . TYR A 1 166 ? 3.990 3.654 -1.184 1.00 94.81 166 TYR A C 1
ATOM 1380 O O . TYR A 1 166 ? 4.240 2.601 -1.769 1.00 94.81 166 TYR A O 1
ATOM 1388 N N . MET A 1 167 ? 4.937 4.363 -0.566 1.00 94.19 167 MET A N 1
ATOM 1389 C CA . MET A 1 167 ? 6.335 3.938 -0.566 1.00 94.19 167 MET A CA 1
ATOM 1390 C C . MET A 1 167 ? 6.505 2.563 0.091 1.00 94.19 167 MET A C 1
ATOM 1392 O O . MET A 1 167 ? 7.201 1.694 -0.433 1.00 94.19 167 MET A O 1
ATOM 1396 N N . GLY A 1 168 ? 5.813 2.331 1.210 1.00 92.75 168 GLY A N 1
ATOM 1397 C CA . GLY A 1 168 ? 5.791 1.035 1.882 1.00 92.75 168 GLY A CA 1
ATOM 1398 C C . GLY A 1 168 ? 5.258 -0.096 0.997 1.00 92.75 168 GLY A C 1
ATOM 1399 O O . GLY A 1 168 ? 5.767 -1.213 1.081 1.00 92.75 168 GLY A O 1
ATOM 1400 N N . ALA A 1 169 ? 4.281 0.180 0.128 1.00 94.56 169 ALA A N 1
ATOM 1401 C CA . ALA A 1 169 ? 3.764 -0.792 -0.832 1.00 94.56 169 ALA A CA 1
ATOM 1402 C C . ALA A 1 169 ? 4.816 -1.202 -1.864 1.00 94.56 169 ALA A C 1
ATOM 1404 O O . ALA A 1 169 ? 5.031 -2.395 -2.069 1.00 94.56 169 ALA A O 1
ATOM 1405 N N . VAL A 1 170 ? 5.526 -0.230 -2.437 1.00 95.62 170 VAL A N 1
ATOM 1406 C CA . VAL A 1 170 ? 6.609 -0.466 -3.403 1.00 95.62 170 VAL A CA 1
ATOM 1407 C C . VAL A 1 170 ? 7.748 -1.266 -2.769 1.00 95.62 170 VAL A C 1
ATOM 1409 O O . VAL A 1 170 ? 8.186 -2.275 -3.321 1.00 95.62 170 VAL A O 1
ATOM 1412 N N . VAL A 1 171 ? 8.185 -0.882 -1.564 1.00 94.19 171 VAL A N 1
ATOM 1413 C CA . VAL A 1 171 ? 9.232 -1.610 -0.829 1.00 94.19 171 VAL A CA 1
ATOM 1414 C C . VAL A 1 171 ? 8.819 -3.058 -0.578 1.00 94.19 171 VAL A C 1
ATOM 1416 O O . VAL A 1 171 ? 9.619 -3.971 -0.787 1.00 94.19 171 VAL A O 1
ATOM 1419 N N . LYS A 1 172 ? 7.573 -3.298 -0.151 1.00 92.88 172 LYS A N 1
ATOM 1420 C CA . LYS A 1 172 ? 7.064 -4.655 0.095 1.00 92.88 172 LYS A CA 1
ATOM 1421 C C . LYS A 1 172 ? 6.969 -5.476 -1.186 1.00 92.88 172 LYS A C 1
ATOM 1423 O O . LYS A 1 172 ? 7.363 -6.640 -1.161 1.00 92.88 172 LYS A O 1
ATOM 1428 N N . PHE A 1 173 ? 6.519 -4.865 -2.279 1.00 95.31 173 PHE A N 1
ATOM 1429 C CA . PHE A 1 173 ? 6.434 -5.497 -3.591 1.00 95.31 173 PHE A CA 1
ATOM 1430 C C . PHE A 1 173 ? 7.804 -5.993 -4.071 1.00 95.31 173 PHE A C 1
ATOM 1432 O O . PHE A 1 173 ? 7.963 -7.176 -4.369 1.00 95.31 173 PHE A O 1
ATOM 1439 N N . TYR A 1 174 ? 8.825 -5.137 -4.067 1.00 95.00 174 TYR A N 1
ATOM 1440 C CA . TYR A 1 174 ? 10.174 -5.539 -4.475 1.00 95.00 174 TYR A CA 1
ATOM 1441 C C . TYR A 1 174 ? 10.833 -6.496 -3.481 1.00 95.00 174 TYR A C 1
ATOM 1443 O O . TYR A 1 174 ? 11.436 -7.483 -3.895 1.00 95.00 174 TYR A O 1
ATOM 1451 N N . SER A 1 175 ? 10.659 -6.277 -2.172 1.00 92.19 175 SER A N 1
ATOM 1452 C CA . SER A 1 175 ? 11.170 -7.208 -1.151 1.00 92.19 175 SER A CA 1
ATOM 1453 C C . SER A 1 175 ? 10.611 -8.618 -1.346 1.00 92.19 175 SER A C 1
ATOM 1455 O O . SER A 1 175 ? 11.324 -9.595 -1.144 1.00 92.19 175 SER A O 1
ATOM 1457 N N . PHE A 1 176 ? 9.340 -8.740 -1.740 1.00 92.88 176 PHE A N 1
ATOM 1458 C CA . PHE A 1 176 ? 8.721 -10.026 -2.051 1.00 92.88 176 PHE A CA 1
ATOM 1459 C C . PHE A 1 176 ? 9.402 -10.718 -3.238 1.00 92.88 176 PHE A C 1
ATOM 1461 O O . PHE A 1 176 ? 9.708 -11.905 -3.149 1.00 92.88 176 PHE A O 1
ATOM 1468 N N . HIS A 1 177 ? 9.695 -9.988 -4.314 1.00 93.69 177 HIS A N 1
ATOM 1469 C CA . HIS A 1 177 ? 10.379 -10.544 -5.484 1.00 93.69 177 HIS A CA 1
ATOM 1470 C C . HIS A 1 177 ? 11.814 -10.976 -5.158 1.00 93.69 177 HIS A C 1
ATOM 1472 O O . HIS A 1 177 ? 12.193 -12.097 -5.492 1.00 93.69 177 HIS A O 1
ATOM 1478 N N . ILE A 1 178 ? 12.566 -10.151 -4.419 1.00 91.06 178 ILE A N 1
ATOM 1479 C CA . ILE A 1 178 ? 13.923 -10.486 -3.950 1.00 91.06 178 ILE A CA 1
ATOM 1480 C C . ILE A 1 178 ? 13.899 -11.769 -3.106 1.00 91.06 178 ILE A C 1
ATOM 1482 O O . ILE A 1 178 ? 14.695 -12.677 -3.327 1.00 91.06 178 ILE A O 1
ATOM 1486 N N . ARG A 1 179 ? 12.948 -11.889 -2.169 1.00 88.88 179 ARG A N 1
ATOM 1487 C CA . ARG A 1 179 ? 12.814 -13.076 -1.303 1.00 88.88 179 ARG A CA 1
ATOM 1488 C C . ARG A 1 179 ? 12.437 -14.346 -2.057 1.00 88.88 179 ARG A C 1
ATOM 1490 O O . ARG A 1 179 ? 12.843 -15.425 -1.647 1.00 88.88 179 ARG A O 1
ATOM 1497 N N . ASN A 1 180 ? 11.684 -14.222 -3.145 1.00 90.38 180 ASN A N 1
ATOM 1498 C CA . ASN A 1 180 ? 11.334 -15.351 -4.007 1.00 90.38 180 ASN A CA 1
ATOM 1499 C C . ASN A 1 180 ? 12.422 -15.675 -5.045 1.00 90.38 180 ASN A C 1
ATOM 1501 O O . ASN A 1 180 ? 12.177 -16.481 -5.940 1.00 90.38 180 ASN A O 1
ATOM 1505 N N . GLY A 1 181 ? 13.601 -15.050 -4.950 1.00 89.25 181 GLY A N 1
ATOM 1506 C CA . GLY A 1 181 ? 14.740 -15.337 -5.817 1.00 89.25 181 GLY A CA 1
ATOM 1507 C C . GLY A 1 181 ? 14.674 -14.686 -7.199 1.00 89.25 181 GLY A C 1
ATOM 1508 O O . GLY A 1 181 ? 15.408 -15.109 -8.091 1.00 89.25 181 GLY A O 1
ATOM 1509 N N . TYR A 1 182 ? 13.825 -13.671 -7.401 1.00 93.00 182 TYR A N 1
ATOM 1510 C CA . TYR A 1 182 ? 13.837 -12.905 -8.647 1.00 93.00 182 TYR A CA 1
ATOM 1511 C C . TYR A 1 182 ? 15.171 -12.164 -8.788 1.00 93.00 182 TYR A C 1
ATOM 1513 O O . TYR A 1 182 ? 15.568 -11.403 -7.901 1.00 93.00 182 TYR A O 1
ATOM 1521 N N . LYS A 1 183 ? 15.861 -12.387 -9.908 1.00 91.50 183 LYS A N 1
ATOM 1522 C CA . LYS A 1 183 ? 17.157 -11.774 -10.200 1.00 91.50 183 LYS A CA 1
ATOM 1523 C C . LYS A 1 183 ? 16.947 -10.519 -11.037 1.00 91.50 183 LYS A C 1
ATOM 1525 O O . LYS A 1 183 ? 16.741 -10.604 -12.241 1.00 91.50 183 LYS A O 1
ATOM 1530 N N . PHE A 1 184 ? 17.001 -9.365 -10.384 1.00 91.94 184 PHE A N 1
ATOM 1531 C CA . PHE A 1 184 ? 17.060 -8.077 -11.072 1.00 91.94 184 PHE A CA 1
ATOM 1532 C C . PHE A 1 184 ? 18.440 -7.881 -11.709 1.00 91.94 184 PHE A C 1
ATOM 1534 O O . PHE A 1 184 ? 19.434 -8.377 -11.176 1.00 91.94 184 PHE A O 1
ATOM 1541 N N . ASN A 1 185 ? 18.508 -7.125 -12.806 1.00 91.25 185 ASN A N 1
ATOM 1542 C CA . ASN A 1 185 ? 19.783 -6.734 -13.416 1.00 91.25 185 ASN A CA 1
ATOM 1543 C C . ASN A 1 185 ? 20.646 -5.918 -12.433 1.00 91.25 185 ASN A C 1
ATOM 1545 O O . ASN A 1 185 ? 21.837 -6.163 -12.292 1.00 91.25 185 ASN A O 1
ATOM 1549 N N . ASN A 1 186 ? 20.012 -4.997 -11.706 1.00 90.19 186 ASN A N 1
ATOM 1550 C CA . ASN A 1 186 ? 20.562 -4.256 -10.583 1.00 90.19 186 ASN A CA 1
ATOM 1551 C C . ASN A 1 186 ? 19.508 -4.203 -9.464 1.00 90.19 186 ASN A C 1
ATOM 1553 O O . ASN A 1 186 ? 18.313 -4.125 -9.756 1.00 90.19 186 ASN A O 1
ATOM 1557 N N . PRO A 1 187 ? 19.898 -4.205 -8.178 1.00 91.25 187 PRO A N 1
ATOM 1558 C CA . PRO A 1 187 ? 18.931 -4.151 -7.087 1.00 91.25 187 PRO A CA 1
ATOM 1559 C C . PRO A 1 187 ? 18.057 -2.880 -7.133 1.00 91.25 187 PRO A C 1
ATOM 1561 O O . PRO A 1 187 ? 18.605 -1.780 -7.299 1.00 91.25 187 PRO A O 1
ATOM 1564 N N . PRO A 1 188 ? 16.731 -2.989 -6.905 1.00 92.25 188 PRO A N 1
ATOM 1565 C CA . PRO A 1 188 ? 15.813 -1.844 -6.894 1.00 92.25 188 PRO A CA 1
ATOM 1566 C C . PRO A 1 188 ? 16.112 -0.848 -5.765 1.00 92.25 188 PRO A C 1
ATOM 1568 O O . PRO A 1 188 ? 15.776 0.330 -5.868 1.00 92.25 188 PRO A O 1
ATOM 1571 N N . PHE A 1 189 ? 16.727 -1.319 -4.680 1.00 92.88 189 PHE A N 1
ATOM 1572 C CA . PHE A 1 189 ? 17.197 -0.536 -3.540 1.00 92.88 189 PHE A CA 1
ATOM 1573 C C . PHE A 1 189 ? 18.262 -1.310 -2.762 1.00 92.88 189 PHE A C 1
ATOM 1575 O O . PHE A 1 189 ? 18.473 -2.501 -3.009 1.00 92.88 189 PHE A O 1
ATOM 1582 N N . GLU A 1 190 ? 18.915 -0.646 -1.812 1.00 87.69 190 GLU A N 1
ATOM 1583 C CA . GLU A 1 190 ? 19.854 -1.297 -0.900 1.00 87.69 190 GLU A CA 1
ATOM 1584 C C . GLU A 1 190 ? 19.057 -2.102 0.131 1.00 87.69 190 GLU A C 1
ATOM 1586 O O . GLU A 1 190 ? 18.286 -1.560 0.928 1.00 87.69 190 GLU A O 1
ATOM 1591 N N . HIS A 1 191 ? 19.198 -3.424 0.063 1.00 83.94 191 HIS A N 1
ATOM 1592 C CA . HIS A 1 191 ? 18.542 -4.362 0.961 1.00 83.94 191 HIS A CA 1
ATOM 1593 C C . HIS A 1 191 ? 19.586 -5.006 1.866 1.00 83.94 191 HIS A C 1
ATOM 1595 O O . HIS A 1 191 ? 20.490 -5.694 1.392 1.00 83.94 191 HIS A O 1
ATOM 1601 N N . GLU A 1 192 ? 19.415 -4.826 3.167 1.00 82.12 192 GLU A N 1
ATOM 1602 C CA . GLU A 1 192 ? 20.275 -5.399 4.194 1.00 82.12 192 GLU A CA 1
ATOM 1603 C C . GLU A 1 192 ? 19.452 -6.360 5.063 1.00 82.12 192 GLU A C 1
ATOM 1605 O O . GLU A 1 192 ? 18.253 -6.170 5.290 1.00 82.12 192 GLU A O 1
ATOM 1610 N N . VAL A 1 193 ? 20.086 -7.439 5.520 1.00 83.19 193 VAL A N 1
ATOM 1611 C CA . VAL A 1 193 ? 19.491 -8.380 6.471 1.00 83.19 193 VAL A CA 1
ATOM 1612 C C . VAL A 1 193 ? 20.274 -8.286 7.768 1.00 83.19 193 VAL A C 1
ATOM 1614 O O . VAL A 1 193 ? 21.408 -8.748 7.852 1.00 83.19 193 VAL A O 1
ATOM 1617 N N . VAL A 1 194 ? 19.658 -7.687 8.781 1.00 82.69 194 VAL A N 1
ATOM 1618 C CA . VAL A 1 194 ? 20.234 -7.552 10.119 1.00 82.69 194 VAL A CA 1
ATOM 1619 C C . VAL A 1 194 ? 19.669 -8.661 10.997 1.00 82.69 194 VAL A C 1
ATOM 1621 O O . VAL A 1 194 ? 18.473 -8.669 11.290 1.00 82.69 194 VAL A O 1
ATOM 1624 N N . SER A 1 195 ? 20.507 -9.602 11.431 1.00 83.69 195 SER A N 1
ATOM 1625 C CA . SER A 1 195 ? 20.082 -10.650 12.364 1.00 83.69 195 SER A CA 1
ATOM 1626 C C . SER A 1 195 ? 20.169 -10.139 13.799 1.00 83.69 195 SER A C 1
ATOM 1628 O O . SER A 1 195 ? 21.253 -9.827 14.290 1.00 83.69 195 SER A O 1
ATOM 1630 N N . ILE A 1 196 ? 19.026 -10.028 14.479 1.00 84.81 196 ILE A N 1
ATOM 1631 C CA . ILE A 1 196 ? 18.982 -9.658 15.896 1.00 84.81 196 ILE A CA 1
ATOM 1632 C C . ILE A 1 196 ? 18.864 -10.922 16.732 1.00 84.81 196 ILE A C 1
ATOM 1634 O O . ILE A 1 196 ? 17.914 -11.690 16.580 1.00 84.81 196 ILE A O 1
ATOM 1638 N N . GLN A 1 197 ? 19.806 -11.100 17.653 1.00 84.19 197 GLN A N 1
ATOM 1639 C CA . GLN A 1 197 ? 19.750 -12.142 18.668 1.00 84.19 197 GLN A CA 1
ATOM 1640 C C . GLN A 1 197 ? 19.049 -11.610 19.921 1.00 84.19 197 GLN A C 1
ATOM 1642 O O . GLN A 1 197 ? 19.332 -10.506 20.384 1.00 84.19 197 GLN A O 1
ATOM 1647 N N . TYR A 1 198 ? 18.123 -12.386 20.469 1.00 84.06 198 TYR A N 1
ATOM 1648 C CA . TYR A 1 198 ? 17.406 -12.072 21.701 1.00 84.06 198 TYR A CA 1
ATOM 1649 C C . TYR A 1 198 ? 17.313 -13.311 22.582 1.00 84.06 198 TYR A C 1
ATOM 1651 O O . TYR A 1 198 ? 17.363 -14.441 22.099 1.00 84.06 198 TYR A O 1
ATOM 1659 N N . GLN A 1 199 ? 17.212 -13.101 23.891 1.00 82.12 199 GLN A N 1
ATOM 1660 C CA . GLN A 1 199 ? 17.164 -14.200 24.845 1.00 82.12 199 GLN A CA 1
ATOM 1661 C C . GLN A 1 199 ? 15.862 -14.993 24.678 1.00 82.12 199 GLN A C 1
ATOM 1663 O O . GLN A 1 199 ? 14.773 -14.419 24.575 1.00 82.12 199 GLN A O 1
ATOM 1668 N N . GLY A 1 200 ? 15.995 -16.314 24.625 1.00 73.62 200 GLY A N 1
ATOM 1669 C CA . GLY A 1 200 ? 14.874 -17.236 24.560 1.00 73.62 200 GLY A CA 1
ATOM 1670 C C . GLY A 1 200 ? 14.026 -17.173 25.831 1.00 73.62 200 GLY A C 1
ATOM 1671 O O . GLY A 1 200 ? 14.554 -17.058 26.937 1.00 73.62 200 GLY A O 1
ATOM 1672 N N . GLY A 1 201 ? 12.702 -17.228 25.675 1.00 77.12 201 GLY A N 1
ATOM 1673 C CA . GLY A 1 201 ? 11.787 -17.367 26.808 1.00 77.12 201 GLY A CA 1
ATOM 1674 C C . GLY A 1 201 ? 11.886 -18.756 27.448 1.00 77.12 201 GLY A C 1
ATOM 1675 O O . GLY A 1 201 ? 12.492 -19.670 26.895 1.00 77.12 201 GLY A O 1
ATOM 1676 N N . SER A 1 202 ? 11.223 -18.958 28.587 1.00 67.69 202 SER A N 1
ATOM 1677 C CA . SER A 1 202 ? 11.216 -20.251 29.300 1.00 67.69 202 SER A CA 1
ATOM 1678 C C . SER A 1 202 ? 10.672 -21.430 28.478 1.00 67.69 202 SER A C 1
ATOM 1680 O O . SER A 1 202 ? 10.886 -22.582 28.841 1.00 67.69 202 SER A O 1
ATOM 1682 N N . THR A 1 203 ? 9.969 -21.154 27.377 1.00 74.31 203 THR A N 1
ATOM 1683 C CA . THR A 1 203 ? 9.372 -22.145 26.473 1.00 74.31 203 THR A CA 1
ATOM 1684 C C . THR A 1 203 ? 10.199 -22.424 25.215 1.00 74.31 203 THR A C 1
ATOM 1686 O O . THR A 1 203 ? 9.801 -23.270 24.415 1.00 74.31 203 THR A O 1
ATOM 1689 N N . SER A 1 204 ? 11.328 -21.738 24.998 1.00 67.19 204 SER A N 1
ATOM 1690 C CA . SER A 1 204 ? 12.194 -21.973 23.835 1.00 67.19 204 SER A CA 1
ATOM 1691 C C . SER A 1 204 ? 13.383 -22.864 24.183 1.00 67.19 204 SER A C 1
ATOM 1693 O O . SER A 1 204 ? 14.051 -22.650 25.187 1.00 67.19 204 SER A O 1
ATOM 1695 N N . ILE A 1 205 ? 13.678 -23.829 23.307 1.00 73.50 205 ILE A N 1
ATOM 1696 C CA . ILE A 1 205 ? 14.765 -24.812 23.475 1.00 73.50 205 ILE A CA 1
ATOM 1697 C C . ILE A 1 205 ? 16.156 -24.145 23.488 1.00 73.50 205 ILE A C 1
ATOM 1699 O O . ILE A 1 205 ? 17.073 -24.644 24.134 1.00 73.50 205 ILE A O 1
ATOM 1703 N N . GLY A 1 206 ? 16.325 -23.018 22.790 1.00 73.69 206 GLY A N 1
ATOM 1704 C CA . GLY A 1 206 ? 17.580 -22.262 22.753 1.00 73.69 206 GLY A CA 1
ATOM 1705 C C . GLY A 1 206 ? 17.614 -21.111 23.760 1.00 73.69 206 GLY A C 1
ATOM 1706 O O . GLY A 1 206 ? 16.628 -20.391 23.911 1.00 73.69 206 GLY A O 1
ATOM 1707 N N . ALA A 1 207 ? 18.775 -20.890 24.389 1.00 73.75 207 ALA A N 1
ATOM 1708 C CA . ALA A 1 207 ? 19.022 -19.737 25.265 1.00 73.75 207 ALA A CA 1
ATOM 1709 C C . ALA A 1 207 ? 18.960 -18.393 24.513 1.00 73.75 207 ALA A C 1
ATOM 1711 O O . ALA A 1 207 ? 18.612 -17.369 25.100 1.00 73.75 207 ALA A O 1
ATOM 1712 N N . TYR A 1 208 ? 19.250 -18.410 23.208 1.00 78.62 208 TYR A N 1
ATOM 1713 C CA . TYR A 1 208 ? 19.142 -17.266 22.309 1.00 78.62 208 TYR A CA 1
ATOM 1714 C C . TYR A 1 208 ? 18.400 -17.668 21.034 1.00 78.62 208 TYR A C 1
ATOM 1716 O O . TYR A 1 208 ? 18.626 -18.740 20.475 1.00 78.62 208 TYR A O 1
ATOM 1724 N N . LEU A 1 209 ? 17.516 -16.788 20.580 1.00 79.50 209 LEU A N 1
ATOM 1725 C CA . LEU A 1 209 ? 16.797 -16.870 19.318 1.00 79.50 209 LEU A CA 1
ATOM 1726 C C . LEU A 1 209 ? 17.319 -15.765 18.401 1.00 79.50 209 LEU A C 1
ATOM 1728 O O . LEU A 1 209 ? 17.532 -14.639 18.849 1.00 79.50 209 LEU A O 1
ATOM 1732 N N . SER A 1 210 ? 17.504 -16.061 17.119 1.00 79.81 210 SER A N 1
ATOM 1733 C CA . SER A 1 210 ? 17.789 -15.047 16.105 1.00 79.81 210 SER A CA 1
ATOM 1734 C C . SER A 1 210 ? 16.522 -14.704 15.326 1.00 79.81 210 SER A C 1
ATOM 1736 O O . SER A 1 210 ? 15.649 -15.544 15.092 1.00 79.81 210 SER A O 1
ATOM 1738 N N . LYS A 1 211 ? 16.393 -13.438 14.939 1.00 80.94 211 LYS A N 1
ATOM 1739 C CA . LYS A 1 211 ? 15.382 -12.985 13.990 1.00 80.94 211 LYS A CA 1
ATOM 1740 C C . LYS A 1 211 ? 16.033 -12.090 12.958 1.00 80.94 211 LYS A C 1
ATOM 1742 O O . LYS A 1 211 ? 16.543 -11.021 13.287 1.00 80.94 211 LYS A O 1
ATOM 1747 N N . ASP A 1 212 ? 15.923 -12.512 11.711 1.00 82.62 212 ASP A N 1
ATOM 1748 C CA . ASP A 1 212 ? 16.415 -11.749 10.578 1.00 82.62 212 ASP A CA 1
ATOM 1749 C C . ASP A 1 212 ? 15.445 -10.611 10.257 1.00 82.62 212 ASP A C 1
ATOM 1751 O O . ASP A 1 212 ? 14.253 -10.804 9.983 1.00 82.62 212 ASP A O 1
ATOM 1755 N N . ILE A 1 213 ? 15.958 -9.388 10.338 1.00 78.88 213 ILE A N 1
ATOM 1756 C CA . ILE A 1 213 ? 15.237 -8.162 10.034 1.00 78.88 213 ILE A CA 1
ATOM 1757 C C . ILE A 1 213 ? 15.728 -7.650 8.694 1.00 78.88 213 ILE A C 1
ATOM 1759 O O . ILE A 1 213 ? 16.859 -7.207 8.541 1.00 78.88 213 ILE A O 1
ATOM 1763 N N . HIS A 1 214 ? 14.822 -7.662 7.727 1.00 77.31 214 HIS A N 1
ATOM 1764 C CA . HIS A 1 214 ? 15.059 -7.069 6.422 1.00 77.31 214 HIS A CA 1
ATOM 1765 C C . HIS A 1 214 ? 14.893 -5.550 6.511 1.00 77.31 214 HIS A C 1
ATOM 1767 O O . HIS A 1 214 ? 13.790 -5.051 6.776 1.00 77.31 214 HIS A O 1
ATOM 1773 N N . THR A 1 215 ? 15.980 -4.823 6.294 1.00 81.69 215 THR A N 1
ATOM 1774 C CA . THR A 1 215 ? 16.037 -3.364 6.255 1.00 81.69 215 THR A CA 1
ATOM 1775 C C . THR A 1 215 ? 16.253 -2.882 4.825 1.00 81.69 215 THR A C 1
ATOM 1777 O O . THR A 1 215 ? 16.781 -3.583 3.965 1.00 81.69 215 THR A O 1
ATOM 1780 N N . THR A 1 216 ? 15.753 -1.677 4.558 1.00 85.69 216 THR A N 1
ATOM 1781 C CA . THR A 1 216 ? 15.875 -1.012 3.262 1.00 85.69 216 THR A CA 1
ATOM 1782 C C . THR A 1 216 ? 16.165 0.456 3.511 1.00 85.69 216 THR A C 1
ATOM 1784 O O . THR A 1 216 ? 15.586 1.058 4.426 1.00 85.69 216 THR A O 1
ATOM 1787 N N . ASP A 1 217 ? 17.028 1.036 2.690 1.00 87.31 217 ASP A N 1
ATOM 1788 C CA . ASP A 1 217 ? 17.338 2.469 2.702 1.00 87.31 217 ASP A CA 1
ATOM 1789 C C . ASP A 1 217 ? 16.167 3.320 2.169 1.00 87.31 217 ASP A C 1
ATOM 1791 O O . ASP A 1 217 ? 16.010 4.500 2.489 1.00 87.31 217 ASP A O 1
ATOM 1795 N N . LEU A 1 218 ? 15.289 2.691 1.389 1.00 86.12 218 LEU A N 1
ATOM 1796 C CA . LEU A 1 218 ? 14.168 3.326 0.721 1.00 86.12 218 LEU A CA 1
ATOM 1797 C C . LEU A 1 218 ? 12.993 3.554 1.690 1.00 86.12 218 LEU A C 1
ATOM 1799 O O . LEU A 1 218 ? 12.034 2.785 1.758 1.00 86.12 218 LEU A O 1
ATOM 1803 N N . ARG A 1 219 ? 13.098 4.608 2.508 1.00 80.62 219 ARG A N 1
ATOM 1804 C CA . ARG A 1 219 ? 12.067 5.040 3.469 1.00 80.62 219 ARG A CA 1
ATOM 1805 C C . ARG A 1 219 ? 11.794 6.541 3.362 1.00 80.62 219 ARG A C 1
ATOM 1807 O O . ARG A 1 219 ? 12.683 7.343 3.063 1.00 80.62 219 ARG A O 1
ATOM 1814 N N . LEU A 1 220 ? 10.544 6.915 3.636 1.00 84.06 220 LEU A N 1
ATOM 1815 C CA . LEU A 1 220 ? 10.114 8.308 3.747 1.00 84.06 220 LEU A CA 1
ATOM 1816 C C . LEU A 1 220 ? 10.127 8.737 5.215 1.00 84.06 220 LEU A C 1
ATOM 1818 O O . LEU A 1 220 ? 9.284 8.312 6.002 1.00 84.06 220 LEU A O 1
ATOM 1822 N N . ASN A 1 221 ? 11.059 9.622 5.565 1.00 81.56 221 ASN A N 1
ATOM 1823 C CA . ASN A 1 221 ? 11.137 10.239 6.888 1.00 81.56 221 ASN A CA 1
ATOM 1824 C C . ASN A 1 221 ? 10.407 11.586 6.881 1.00 81.56 221 ASN A C 1
ATOM 1826 O O . ASN A 1 221 ? 11.004 12.647 7.036 1.00 81.56 221 ASN A O 1
ATOM 1830 N N . LEU A 1 222 ? 9.093 11.538 6.670 1.00 79.50 222 LEU A N 1
ATOM 1831 C CA . LEU A 1 222 ? 8.235 12.716 6.751 1.00 79.50 222 LEU A CA 1
ATOM 1832 C C . LEU A 1 222 ? 7.759 12.864 8.202 1.00 79.50 222 LEU A C 1
ATOM 1834 O O . LEU A 1 222 ? 7.088 11.978 8.734 1.00 79.50 222 LEU A O 1
ATOM 1838 N N . GLY A 1 223 ? 8.111 13.971 8.862 1.00 73.06 223 GLY A N 1
ATOM 1839 C CA . GLY A 1 223 ? 7.660 14.258 10.229 1.00 73.06 223 GLY A CA 1
ATOM 1840 C C . GLY A 1 223 ? 6.129 14.212 10.361 1.00 73.06 223 GLY A C 1
ATOM 1841 O O . GLY A 1 223 ? 5.398 14.459 9.401 1.00 73.06 223 GLY A O 1
ATOM 1842 N N . LYS A 1 224 ? 5.605 13.892 11.552 1.00 67.88 224 LYS A N 1
ATOM 1843 C CA . LYS A 1 224 ? 4.147 13.810 11.768 1.00 67.88 224 LYS A CA 1
ATOM 1844 C C . LYS A 1 224 ? 3.488 15.172 11.504 1.00 67.88 224 LYS A C 1
ATOM 1846 O O . LYS A 1 224 ? 3.895 16.173 12.092 1.00 67.88 224 LYS A O 1
ATOM 1851 N N . SER A 1 225 ? 2.439 15.206 10.672 1.00 66.44 225 SER A N 1
ATOM 1852 C CA . SER A 1 225 ? 1.617 16.418 10.532 1.00 66.44 225 SER A CA 1
ATOM 1853 C C . SER A 1 225 ? 0.907 16.712 11.852 1.00 66.44 225 SER A C 1
ATOM 1855 O O . SER A 1 225 ? 0.232 15.835 12.392 1.00 66.44 225 SER A O 1
ATOM 1857 N N . LYS A 1 226 ? 1.039 17.943 12.356 1.00 64.12 226 LYS A N 1
ATOM 1858 C CA . LYS A 1 226 ? 0.330 18.419 13.556 1.00 64.12 226 LYS A CA 1
ATOM 1859 C C . LYS A 1 226 ? -1.062 18.996 13.242 1.00 64.12 226 LYS A C 1
ATOM 1861 O O . LYS A 1 226 ? -1.815 19.281 14.172 1.00 64.12 226 LYS A O 1
ATOM 1866 N N . ARG A 1 227 ? -1.403 19.180 11.960 1.00 61.56 227 ARG A N 1
ATOM 1867 C CA . ARG A 1 227 ? -2.655 19.801 11.491 1.00 61.56 227 ARG A CA 1
ATOM 1868 C C . ARG A 1 227 ? -3.583 18.772 10.838 1.00 61.56 227 ARG A C 1
ATOM 1870 O O . ARG A 1 227 ? -3.104 17.825 10.210 1.00 61.56 227 ARG A O 1
ATOM 1877 N N . ASN A 1 228 ? -4.891 18.949 11.028 1.00 59.75 228 ASN A N 1
ATOM 1878 C CA . ASN A 1 228 ? -5.926 18.211 10.308 1.00 59.75 228 ASN A CA 1
ATOM 1879 C C . ASN A 1 228 ? -6.300 18.961 9.025 1.00 59.75 228 ASN A C 1
ATOM 1881 O O . ASN A 1 228 ? -7.133 19.859 9.062 1.00 59.75 228 ASN A O 1
ATOM 1885 N N . ASP A 1 229 ? -5.753 18.542 7.886 1.00 54.50 229 ASP A N 1
ATOM 1886 C CA . ASP A 1 229 ? -6.032 19.150 6.573 1.00 54.50 229 ASP A CA 1
ATOM 1887 C C . ASP A 1 229 ? -7.325 18.601 5.917 1.00 54.50 229 ASP A C 1
ATOM 1889 O O . ASP A 1 229 ? -7.423 18.487 4.703 1.00 54.50 229 ASP A O 1
ATOM 1893 N N . GLY A 1 230 ? -8.326 18.210 6.718 1.00 53.06 230 GLY A N 1
ATOM 1894 C CA . GLY A 1 230 ? -9.562 17.585 6.211 1.00 53.06 230 GLY A CA 1
ATOM 1895 C C . GLY A 1 230 ? -10.757 17.575 7.171 1.00 53.06 230 GLY A C 1
ATOM 1896 O O . GLY A 1 230 ? -11.736 16.875 6.925 1.00 53.06 230 GLY A O 1
ATOM 1897 N N . GLY A 1 231 ? -10.682 18.309 8.286 1.00 52.72 231 GLY A N 1
ATOM 1898 C CA . GLY A 1 231 ? -11.819 18.509 9.189 1.00 52.72 231 GLY A CA 1
ATOM 1899 C C . GLY A 1 231 ? -12.610 19.769 8.829 1.00 52.72 231 GLY A C 1
ATOM 1900 O O . GLY A 1 231 ? -12.091 20.658 8.164 1.00 52.72 231 GLY A O 1
ATOM 1901 N N . ALA A 1 232 ? -13.843 19.893 9.333 1.00 52.41 232 ALA A N 1
ATOM 1902 C CA . ALA A 1 232 ? -14.653 21.113 9.180 1.00 52.41 232 ALA A CA 1
ATOM 1903 C C . ALA A 1 232 ? -13.992 22.372 9.787 1.00 52.41 232 ALA A C 1
ATOM 1905 O O . ALA A 1 232 ? -14.384 23.493 9.480 1.00 52.41 232 ALA A O 1
ATOM 1906 N N . LEU A 1 233 ? -12.988 22.182 10.649 1.00 55.28 233 LEU A N 1
ATOM 1907 C CA . LEU A 1 233 ? -12.191 23.232 11.269 1.00 55.28 233 LEU A CA 1
ATOM 1908 C C . LEU A 1 233 ? -10.789 23.225 10.652 1.00 55.28 233 LEU A C 1
ATOM 1910 O O . LEU A 1 233 ? -10.010 22.301 10.891 1.00 55.28 233 LEU A O 1
ATOM 1914 N N . SER A 1 234 ? -10.456 24.286 9.916 1.00 51.56 234 SER A N 1
ATOM 1915 C CA . SER A 1 234 ? -9.169 24.490 9.228 1.00 51.56 234 SER A CA 1
ATOM 1916 C C . SER A 1 234 ? -7.948 24.554 10.162 1.00 51.56 234 SER A C 1
ATOM 1918 O O . SER A 1 234 ? -6.807 24.497 9.708 1.00 51.56 234 SER A O 1
ATOM 1920 N N . SER A 1 235 ? -8.166 24.662 11.476 1.00 54.00 235 SER A N 1
ATOM 1921 C CA . SER A 1 235 ? -7.128 24.838 12.498 1.00 54.00 235 SER A CA 1
ATOM 1922 C C . SER A 1 235 ? -7.091 23.734 13.561 1.00 54.00 235 SER A C 1
ATOM 1924 O O . SER A 1 235 ? -6.303 23.822 14.509 1.00 54.00 235 SER A O 1
ATOM 1926 N N . ALA A 1 236 ? -7.900 22.677 13.429 1.00 58.62 236 ALA A N 1
ATOM 1927 C CA . ALA A 1 236 ? -7.921 21.610 14.423 1.00 58.62 236 ALA A CA 1
ATOM 1928 C C . ALA A 1 236 ? -6.577 20.858 14.447 1.00 58.62 236 ALA A C 1
ATOM 1930 O O . ALA A 1 236 ? -6.104 20.327 13.436 1.00 58.62 236 ALA A O 1
ATOM 1931 N N . ARG A 1 237 ? -5.948 20.798 15.625 1.00 60.84 237 ARG A N 1
ATOM 1932 C CA . ARG A 1 237 ? -4.784 19.935 15.846 1.00 60.84 237 ARG A CA 1
ATOM 1933 C C . ARG A 1 237 ? -5.200 18.470 15.756 1.00 60.84 237 ARG A C 1
ATOM 1935 O O . ARG A 1 237 ? -6.275 18.097 16.213 1.00 60.84 237 ARG A O 1
ATOM 1942 N N . ARG A 1 238 ? -4.309 17.634 15.220 1.00 63.88 238 ARG A N 1
ATOM 1943 C CA . ARG A 1 238 ? -4.503 16.176 15.103 1.00 63.88 238 ARG A CA 1
ATOM 1944 C C . ARG A 1 238 ? -4.257 15.416 16.417 1.00 63.88 238 ARG A C 1
ATOM 1946 O O . ARG A 1 238 ? -4.214 14.189 16.428 1.00 63.88 238 ARG A O 1
ATOM 1953 N N . ASP A 1 239 ? -4.055 16.126 17.523 1.00 67.56 239 ASP A N 1
ATOM 1954 C CA . ASP A 1 239 ? -3.791 15.502 18.815 1.00 67.56 239 ASP A CA 1
ATOM 1955 C C . ASP A 1 239 ? -5.009 14.660 19.225 1.00 67.56 239 ASP A C 1
ATOM 1957 O O . ASP A 1 239 ? -6.124 15.174 19.312 1.00 67.56 239 ASP A O 1
ATOM 1961 N N . LEU A 1 240 ? -4.794 13.365 19.478 1.00 69.62 240 LEU A N 1
ATOM 1962 C CA . LEU A 1 240 ? -5.808 12.481 20.053 1.00 69.62 240 LEU A CA 1
ATOM 1963 C C . LEU A 1 240 ? -6.022 12.886 21.512 1.00 69.62 240 LEU A C 1
ATOM 1965 O O . LEU A 1 240 ? -5.410 12.328 22.422 1.00 69.62 240 LEU A O 1
ATOM 1969 N N . LYS A 1 241 ? -6.846 13.910 21.724 1.00 77.62 241 LYS A N 1
ATOM 1970 C CA . LYS A 1 241 ? -7.262 14.335 23.055 1.00 77.62 241 LYS A CA 1
ATOM 1971 C C . LYS A 1 241 ? -8.579 13.648 23.397 1.00 77.62 241 LYS A C 1
ATOM 1973 O O . LYS A 1 241 ? -9.508 13.718 22.589 1.00 77.62 241 LYS A O 1
ATOM 1978 N N . PRO A 1 242 ? -8.669 12.965 24.549 1.00 81.81 242 PRO A N 1
ATOM 1979 C CA . PRO A 1 242 ? -9.949 12.462 25.013 1.00 81.81 242 PRO A CA 1
ATOM 1980 C C . PRO A 1 242 ? -10.903 13.640 25.225 1.00 81.81 242 PRO A C 1
ATOM 1982 O O . PRO A 1 242 ? -10.463 14.744 25.558 1.00 81.81 242 PRO A O 1
ATOM 1985 N N . LEU A 1 243 ? -12.200 13.391 25.041 1.00 85.56 243 LEU A N 1
ATOM 1986 C CA . LEU A 1 243 ? -13.229 14.354 25.419 1.00 85.56 243 LEU A CA 1
ATOM 1987 C C . LEU A 1 243 ? -13.063 14.701 26.897 1.00 85.56 243 LEU A C 1
ATOM 1989 O O . LEU A 1 243 ? -12.853 13.821 27.736 1.00 85.56 243 LEU A O 1
ATOM 1993 N N . THR A 1 244 ? -13.165 15.984 27.216 1.00 89.06 244 THR A N 1
ATOM 1994 C CA . THR A 1 244 ? -13.251 16.427 28.605 1.00 89.06 244 THR A CA 1
ATOM 1995 C C . THR A 1 244 ? -14.551 15.925 29.230 1.00 89.06 244 THR A C 1
ATOM 1997 O O . THR A 1 244 ? -15.534 15.679 28.532 1.00 89.06 244 THR A O 1
ATOM 2000 N N . ASN A 1 245 ? -14.605 15.828 30.561 1.00 88.81 245 ASN A N 1
ATOM 2001 C CA . ASN A 1 245 ? -15.820 15.380 31.253 1.00 88.81 245 ASN A CA 1
ATOM 2002 C C . ASN A 1 245 ? -17.044 16.246 30.906 1.00 88.81 245 ASN A C 1
ATOM 2004 O O . ASN A 1 245 ? -18.146 15.727 30.794 1.00 88.81 245 ASN A O 1
ATOM 2008 N N . LYS A 1 246 ? -16.850 17.552 30.675 1.00 91.75 246 LYS A N 1
ATOM 2009 C CA . LYS A 1 246 ? -17.929 18.465 30.265 1.00 91.75 246 LYS A CA 1
ATOM 2010 C C . LYS A 1 246 ? -18.435 18.166 28.853 1.00 91.75 246 LYS A C 1
ATOM 2012 O O . LYS A 1 246 ? -19.640 18.124 28.638 1.00 91.75 246 LYS A O 1
ATOM 2017 N N . GLU A 1 247 ? -17.524 17.946 27.907 1.00 89.88 247 GLU A N 1
ATOM 2018 C CA . GLU A 1 247 ? -17.886 17.573 26.534 1.00 89.88 247 GLU A CA 1
ATOM 2019 C C . GLU A 1 247 ? -18.553 16.196 26.496 1.00 89.88 247 GLU A C 1
ATOM 2021 O O . GLU A 1 247 ? -19.525 16.002 25.771 1.00 89.88 247 GLU A O 1
ATOM 2026 N N . TRP A 1 248 ? -18.073 15.253 27.310 1.00 91.25 248 TRP A N 1
ATOM 2027 C CA . TRP A 1 248 ? -18.681 13.934 27.421 1.00 91.25 248 TRP A CA 1
ATOM 2028 C C . TRP A 1 248 ? -20.094 13.995 27.999 1.00 91.25 248 TRP A C 1
ATOM 2030 O O . TRP A 1 248 ? -20.970 13.359 27.434 1.00 91.25 248 TRP A O 1
ATOM 2040 N N . LEU A 1 249 ? -20.347 14.784 29.048 1.00 91.75 249 LEU A N 1
ATOM 2041 C CA . LEU A 1 249 ? -21.698 14.942 29.604 1.00 91.75 249 LEU A CA 1
ATOM 2042 C C . LEU A 1 249 ? -22.704 15.415 28.545 1.00 91.75 249 LEU A C 1
ATOM 2044 O O . LEU A 1 249 ? -23.827 14.923 28.503 1.00 91.75 249 LEU A O 1
ATOM 2048 N N . ALA A 1 250 ? -22.291 16.321 27.654 1.00 90.25 250 ALA A N 1
ATOM 2049 C CA . ALA A 1 250 ? -23.131 16.751 26.539 1.00 90.25 250 ALA A CA 1
ATOM 2050 C C . ALA A 1 250 ? -23.395 15.613 2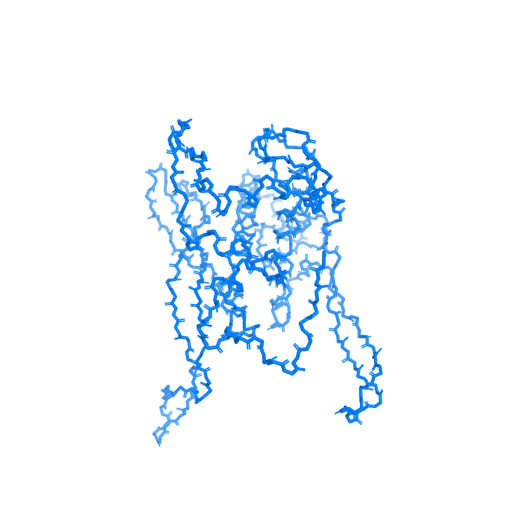5.535 1.00 90.25 250 ALA A C 1
ATOM 2052 O O . ALA A 1 250 ? -24.509 15.465 25.041 1.00 90.25 250 ALA A O 1
ATOM 2053 N N . VAL A 1 251 ? -22.387 14.786 25.242 1.00 90.19 251 VAL A N 1
ATOM 2054 C CA . VAL A 1 251 ? -22.555 13.602 24.384 1.00 90.19 251 VAL A CA 1
ATOM 2055 C C . VAL A 1 251 ? -23.459 12.565 25.054 1.00 90.19 251 VAL A C 1
ATOM 2057 O O . VAL A 1 251 ? -24.358 12.036 24.412 1.00 90.19 251 VAL A O 1
ATOM 2060 N N . GLU A 1 252 ? -23.259 12.288 26.338 1.00 91.38 252 GLU A N 1
ATOM 2061 C CA . GLU A 1 252 ? -24.041 11.331 27.117 1.00 91.38 252 GLU A CA 1
ATOM 2062 C C . GLU A 1 252 ? -25.516 11.731 27.196 1.00 91.38 252 GLU A C 1
ATOM 2064 O O . GLU A 1 252 ? -26.377 10.881 26.968 1.00 91.38 252 GLU A O 1
ATOM 2069 N N . ASP A 1 253 ? -25.819 13.014 27.414 1.00 91.38 253 ASP A N 1
ATOM 2070 C CA . ASP A 1 253 ? -27.188 13.545 27.361 1.00 91.38 253 ASP A CA 1
ATOM 2071 C C . ASP A 1 253 ? -27.847 13.311 25.990 1.00 91.38 253 ASP A C 1
ATOM 2073 O O . ASP A 1 253 ? -29.012 12.913 25.896 1.00 91.38 253 ASP A O 1
ATOM 2077 N N . ILE A 1 254 ? -27.084 13.455 24.901 1.00 90.06 254 ILE A N 1
ATOM 2078 C CA . ILE A 1 254 ? -27.579 13.135 23.559 1.00 90.06 254 ILE A CA 1
ATOM 2079 C C . ILE A 1 254 ? -27.852 11.638 23.403 1.00 90.06 254 ILE A C 1
ATOM 2081 O O . ILE A 1 254 ? -28.887 11.256 22.861 1.00 90.06 254 ILE A O 1
ATOM 2085 N N . LEU A 1 255 ? -26.945 10.779 23.865 1.00 90.62 255 LEU A N 1
ATOM 2086 C CA . LEU A 1 255 ? -27.071 9.330 23.695 1.00 90.62 255 LEU A CA 1
ATOM 2087 C C . LEU A 1 255 ? -28.197 8.733 24.554 1.00 90.62 255 LEU A C 1
ATOM 2089 O O . LEU A 1 255 ? -28.848 7.782 24.118 1.00 90.62 255 LEU A O 1
ATOM 2093 N N . THR A 1 256 ? -28.430 9.280 25.748 1.00 89.88 256 THR A N 1
ATOM 2094 C CA . THR A 1 256 ? -29.381 8.738 26.733 1.00 89.88 256 THR A CA 1
ATOM 2095 C C . THR A 1 256 ? -30.758 9.386 26.660 1.00 89.88 256 THR A C 1
ATOM 2097 O O . THR A 1 256 ? -31.761 8.672 26.698 1.00 89.88 256 THR A O 1
ATOM 2100 N N . ASN A 1 257 ? -30.823 10.709 26.487 1.00 88.12 257 ASN A N 1
ATOM 2101 C CA . ASN A 1 257 ? -32.068 11.464 26.594 1.00 88.12 257 ASN A CA 1
ATOM 2102 C C . ASN A 1 257 ? -32.588 11.881 25.218 1.00 88.12 257 ASN A C 1
ATOM 2104 O O . ASN A 1 257 ? -33.622 11.385 24.759 1.00 88.12 257 ASN A O 1
ATOM 2108 N N . THR A 1 258 ? -31.878 12.787 24.537 1.00 87.25 258 THR A N 1
ATOM 2109 C CA . THR A 1 258 ? -32.456 13.473 23.369 1.00 87.25 258 THR A CA 1
ATOM 2110 C C . THR A 1 258 ? -32.484 12.598 22.122 1.00 87.25 258 THR A C 1
ATOM 2112 O O . THR A 1 258 ? -33.475 12.600 21.394 1.00 87.25 258 THR A O 1
ATOM 2115 N N . ARG A 1 259 ? -31.410 11.842 21.866 1.00 87.44 259 ARG A N 1
ATOM 2116 C CA . ARG A 1 259 ? -31.202 11.014 20.670 1.00 87.44 259 ARG A CA 1
ATOM 2117 C C . ARG A 1 259 ? -31.406 11.781 19.363 1.00 87.44 259 ARG A C 1
ATOM 2119 O O . ARG A 1 259 ? -31.815 11.190 18.371 1.00 87.44 259 ARG A O 1
ATOM 2126 N N . ARG A 1 260 ? -31.135 13.090 19.325 1.00 86.00 260 ARG A N 1
ATOM 2127 C CA . ARG A 1 260 ? -31.256 13.906 18.103 1.00 86.00 260 ARG A CA 1
ATOM 2128 C C . ARG A 1 260 ? -29.879 14.283 17.585 1.00 86.00 260 ARG A C 1
ATOM 2130 O O . ARG A 1 260 ? -29.042 14.774 18.333 1.00 86.00 260 ARG A O 1
ATOM 2137 N N . VAL A 1 261 ? -29.663 14.072 16.292 1.00 85.00 261 VAL A N 1
ATOM 2138 C CA . VAL A 1 261 ? -28.402 14.380 15.612 1.00 85.00 261 VAL A CA 1
ATOM 2139 C C . VAL A 1 261 ? -28.656 15.166 14.333 1.00 85.00 261 VAL A C 1
ATOM 2141 O O . VAL A 1 261 ? -29.707 15.035 13.700 1.00 85.00 261 VAL A O 1
ATOM 2144 N N . ILE A 1 262 ? -27.671 15.973 13.946 1.00 86.38 262 ILE A N 1
ATOM 2145 C CA . ILE A 1 262 ? -27.677 16.709 12.683 1.00 86.38 262 ILE A CA 1
ATOM 2146 C C . ILE A 1 262 ? -27.044 15.817 11.617 1.00 86.38 262 ILE A C 1
ATOM 2148 O O . ILE A 1 262 ? -25.901 15.379 11.756 1.00 86.38 262 ILE A O 1
ATOM 2152 N N . LYS A 1 263 ? -27.779 15.562 10.537 1.00 82.00 263 LYS A N 1
ATOM 2153 C CA . LYS A 1 263 ? -27.325 14.791 9.382 1.00 82.00 263 LYS A CA 1
ATOM 2154 C C . LYS A 1 263 ? -27.209 15.716 8.177 1.00 82.00 263 LYS A C 1
ATOM 2156 O O . LYS A 1 263 ? -28.141 16.448 7.859 1.00 82.00 263 LYS A O 1
ATOM 2161 N N . LYS A 1 264 ? -26.073 15.662 7.481 1.00 81.12 264 LYS A N 1
ATOM 2162 C CA . LYS A 1 264 ? -25.885 16.371 6.211 1.00 81.12 264 LYS A CA 1
ATOM 2163 C C . LYS A 1 264 ? -26.239 15.436 5.054 1.00 81.12 264 LYS A C 1
ATOM 2165 O O . LYS A 1 264 ? -25.581 14.412 4.884 1.00 81.12 264 LYS A O 1
ATOM 2170 N N . VAL A 1 265 ? -27.278 15.760 4.286 1.00 76.50 265 VAL A N 1
ATOM 2171 C CA . VAL A 1 265 ? -27.734 14.987 3.116 1.00 76.50 265 VAL A CA 1
ATOM 2172 C C . VAL A 1 265 ? -27.783 15.928 1.920 1.00 76.50 265 VAL A C 1
ATOM 2174 O O . VAL A 1 265 ? -28.403 16.977 2.003 1.00 76.50 265 VAL A O 1
ATOM 2177 N N . ALA A 1 266 ? -27.077 15.589 0.837 1.00 70.75 266 ALA A N 1
ATOM 2178 C CA . ALA A 1 266 ? -26.997 16.409 -0.381 1.00 70.75 266 ALA A CA 1
ATOM 2179 C C . ALA A 1 266 ? -26.607 17.893 -0.156 1.00 70.75 266 ALA A C 1
ATOM 2181 O O . ALA A 1 266 ? -26.933 18.755 -0.959 1.00 70.75 266 ALA A O 1
ATOM 2182 N N . GLY A 1 267 ? -25.884 18.199 0.929 1.00 76.94 267 GLY A N 1
ATOM 2183 C CA . GLY A 1 267 ? -25.471 19.565 1.274 1.00 76.94 267 GLY A CA 1
ATOM 2184 C C . GLY A 1 267 ? -26.358 20.257 2.312 1.00 76.94 267 GLY A C 1
ATOM 2185 O O . GLY A 1 267 ? -25.858 21.136 3.012 1.00 76.94 267 GLY A O 1
ATOM 2186 N N . GLU A 1 268 ? -27.594 19.795 2.503 1.00 78.25 268 GLU A N 1
ATOM 2187 C CA . GLU A 1 268 ? -28.547 20.337 3.474 1.00 78.25 268 GLU A CA 1
ATOM 2188 C C . GLU A 1 268 ? -28.430 19.642 4.836 1.00 78.25 268 GLU A C 1
ATOM 2190 O O . GLU A 1 268 ? -28.200 18.432 4.938 1.00 78.25 268 GLU A O 1
ATOM 2195 N N . THR A 1 269 ? -28.567 20.417 5.911 1.00 84.00 269 THR A N 1
ATOM 2196 C CA . THR A 1 269 ? -28.563 19.911 7.288 1.00 84.00 269 THR A CA 1
ATOM 2197 C C . THR A 1 269 ? -29.981 19.621 7.748 1.00 84.00 269 THR A C 1
ATOM 2199 O O . THR A 1 269 ? -30.799 20.528 7.867 1.00 84.00 269 THR A O 1
ATOM 2202 N N . THR A 1 270 ? -30.248 18.357 8.058 1.00 85.62 270 THR A N 1
ATOM 2203 C CA . THR A 1 270 ? -31.535 17.874 8.568 1.00 85.62 270 THR A CA 1
ATOM 2204 C C . THR A 1 270 ? -31.364 17.298 9.970 1.00 85.62 270 THR A C 1
ATOM 2206 O O . THR A 1 270 ? -30.299 16.784 10.320 1.00 85.62 270 THR A O 1
ATOM 2209 N N . THR A 1 271 ? -32.409 17.378 10.793 1.00 85.50 271 THR A N 1
ATOM 2210 C CA . THR A 1 271 ? -32.416 16.779 12.134 1.00 85.50 271 THR A CA 1
ATOM 2211 C C . THR A 1 271 ? -33.025 15.386 12.063 1.00 85.50 271 THR A C 1
ATOM 2213 O O . THR A 1 271 ? -34.145 15.222 11.584 1.00 85.50 271 THR A O 1
ATOM 2216 N N . SER A 1 272 ? -32.317 14.385 12.580 1.00 85.69 272 SER A N 1
ATOM 2217 C CA . SER A 1 272 ? -32.767 12.990 12.603 1.00 85.69 272 SER A CA 1
ATOM 2218 C C . SER A 1 272 ? -32.618 12.375 13.990 1.00 85.69 272 SER A C 1
ATOM 2220 O O . SER A 1 272 ? -31.741 12.778 14.756 1.00 85.69 272 SER A O 1
ATOM 2222 N N . ASN A 1 273 ? -33.448 11.379 14.299 1.00 87.50 273 ASN A N 1
ATOM 2223 C CA . ASN A 1 273 ? -33.303 10.602 15.525 1.00 87.50 273 ASN A CA 1
ATOM 2224 C C . ASN A 1 273 ? -32.230 9.519 15.353 1.00 87.50 273 ASN A C 1
ATOM 2226 O O . ASN A 1 273 ? -32.190 8.824 14.337 1.00 87.50 273 ASN A O 1
ATOM 2230 N N . LEU A 1 274 ? -31.376 9.375 16.361 1.00 89.00 274 LEU A N 1
ATOM 2231 C CA . LEU A 1 274 ? -30.370 8.332 16.474 1.00 89.00 274 LEU A CA 1
ATOM 2232 C C . LEU A 1 274 ? -31.021 7.064 17.039 1.00 89.00 274 LEU A C 1
ATOM 2234 O O . LEU A 1 274 ? -31.765 7.122 18.021 1.00 89.00 274 LEU A O 1
ATOM 2238 N N . SER A 1 275 ? -30.758 5.919 16.410 1.00 89.62 275 SER A N 1
ATOM 2239 C CA . SER A 1 275 ? -31.312 4.645 16.871 1.00 89.62 275 SER A CA 1
ATOM 2240 C C . SER A 1 275 ? -30.667 4.206 18.190 1.00 89.62 275 SER A C 1
ATOM 2242 O O . SER A 1 275 ? -29.524 4.561 18.495 1.00 89.62 275 SER A O 1
ATOM 2244 N N . ILE A 1 276 ? -31.404 3.427 18.984 1.00 89.62 276 ILE A N 1
ATOM 2245 C CA . ILE A 1 276 ? -30.948 2.994 20.311 1.00 89.62 276 ILE A CA 1
ATOM 2246 C C . ILE A 1 276 ? -29.708 2.095 20.229 1.00 89.62 276 ILE A C 1
ATOM 2248 O O . ILE A 1 276 ? -28.852 2.140 21.108 1.00 89.62 276 ILE A O 1
ATOM 2252 N N . GLU A 1 277 ? -29.568 1.332 19.146 1.00 89.62 277 GLU A N 1
ATOM 2253 C CA . GLU A 1 277 ? -28.421 0.471 18.876 1.00 89.62 277 GLU A CA 1
ATOM 2254 C C . GLU A 1 277 ? -27.138 1.294 18.757 1.00 89.62 277 GLU A C 1
ATOM 2256 O O . GLU A 1 277 ? -26.131 0.948 19.372 1.00 89.62 277 GLU A O 1
ATOM 2261 N N . TYR A 1 278 ? -27.177 2.421 18.035 1.00 90.19 278 TYR A N 1
ATOM 2262 C CA . TYR A 1 278 ? -26.033 3.329 17.945 1.00 90.19 278 TYR A CA 1
ATOM 2263 C C . TYR A 1 278 ? -25.739 4.013 19.282 1.00 90.19 278 TYR A C 1
ATOM 2265 O O . TYR A 1 278 ? -24.570 4.180 19.628 1.00 90.19 278 TYR A O 1
ATOM 2273 N N . CYS A 1 279 ? -26.764 4.357 20.069 1.00 91.81 279 CYS A N 1
ATOM 2274 C CA . CYS A 1 279 ? -26.554 4.891 21.415 1.00 91.81 279 CYS A CA 1
ATOM 2275 C C . CYS A 1 279 ? -25.789 3.902 22.304 1.00 91.81 279 CYS A C 1
ATOM 2277 O O . CYS A 1 279 ? -24.765 4.252 22.892 1.00 91.81 279 CYS A O 1
ATOM 2279 N N . LEU A 1 280 ? -26.243 2.646 22.348 1.00 90.50 280 LEU A N 1
ATOM 2280 C CA . LEU A 1 280 ? -25.585 1.578 23.100 1.00 90.50 280 LEU A CA 1
ATOM 2281 C C . LEU A 1 280 ? -24.173 1.302 22.575 1.00 90.50 280 LEU A C 1
ATOM 2283 O O . LEU A 1 280 ? -23.254 1.121 23.369 1.00 90.50 280 LEU A O 1
ATOM 2287 N N . PHE A 1 281 ? -23.982 1.332 21.256 1.00 92.31 281 PHE A N 1
ATOM 2288 C CA . PHE A 1 281 ? -22.678 1.154 20.623 1.00 92.31 281 PHE A CA 1
ATOM 2289 C C . PHE A 1 281 ? -21.642 2.159 21.149 1.00 92.31 281 PHE A C 1
ATOM 2291 O O . PHE A 1 281 ? -20.550 1.766 21.564 1.00 92.31 281 PHE A O 1
ATOM 2298 N N . PHE A 1 282 ? -21.979 3.454 21.174 1.00 91.50 282 PHE A N 1
ATOM 2299 C CA . PHE A 1 282 ? -21.062 4.492 21.657 1.00 91.50 282 PHE A CA 1
ATOM 2300 C C . PHE A 1 282 ? -20.787 4.382 23.159 1.00 91.50 282 PHE A C 1
ATOM 2302 O O . PHE A 1 282 ? -19.641 4.555 23.580 1.00 91.50 282 PHE A O 1
ATOM 2309 N N . LEU A 1 283 ? -21.804 4.048 23.961 1.00 91.56 283 LEU A N 1
ATOM 2310 C CA . LEU A 1 283 ? -21.641 3.836 25.401 1.00 91.56 283 LEU A CA 1
ATOM 2311 C C . LEU A 1 283 ? -20.701 2.658 25.682 1.00 91.56 283 LEU A C 1
ATOM 2313 O O . LEU A 1 283 ? -19.736 2.800 26.434 1.00 91.56 283 LEU A O 1
ATOM 2317 N N . VAL A 1 284 ? -20.917 1.516 25.025 1.00 91.25 284 VAL A N 1
ATOM 2318 C CA . VAL A 1 284 ? -20.041 0.346 25.162 1.00 91.25 284 VAL A CA 1
ATOM 2319 C C . VAL A 1 284 ? -18.613 0.697 24.758 1.00 91.25 284 VAL A C 1
ATOM 2321 O O . VAL A 1 284 ? -17.692 0.427 25.528 1.00 91.25 284 VAL A O 1
ATOM 2324 N N . ALA A 1 285 ? -18.412 1.356 23.613 1.00 91.75 285 ALA A N 1
ATOM 2325 C CA . ALA A 1 285 ? -17.085 1.781 23.164 1.00 91.75 285 ALA A CA 1
ATOM 2326 C C . ALA A 1 285 ? -16.374 2.665 24.206 1.00 91.75 285 ALA A C 1
ATOM 2328 O O . ALA A 1 285 ? -15.192 2.463 24.487 1.00 91.75 285 ALA A O 1
ATOM 2329 N N . ARG A 1 286 ? -17.092 3.611 24.831 1.00 88.81 286 ARG A N 1
ATOM 2330 C CA . ARG A 1 286 ? -16.526 4.524 25.836 1.00 88.81 286 ARG A CA 1
ATOM 2331 C C . ARG A 1 286 ? -16.070 3.811 27.105 1.00 88.81 286 ARG A C 1
ATOM 2333 O O . ARG A 1 286 ? -14.985 4.125 27.601 1.00 88.81 286 ARG A O 1
ATOM 2340 N N . TYR A 1 287 ? -16.902 2.924 27.649 1.00 89.31 287 TYR A N 1
ATOM 2341 C CA . TYR A 1 287 ? -16.634 2.279 28.940 1.00 89.31 287 TYR A CA 1
ATOM 2342 C C . TYR A 1 287 ? -15.678 1.093 28.833 1.00 89.31 287 TYR A C 1
ATOM 2344 O O . TYR A 1 287 ? -15.005 0.761 29.803 1.00 89.31 287 TYR A O 1
ATOM 2352 N N . THR A 1 288 ? -15.595 0.465 27.662 1.00 89.12 288 THR A N 1
ATOM 2353 C CA . THR A 1 288 ? -14.708 -0.686 27.438 1.00 89.12 288 THR A CA 1
ATOM 2354 C C . THR A 1 288 ? -13.399 -0.311 26.747 1.00 89.12 288 THR A C 1
ATOM 2356 O O . THR A 1 288 ? -12.432 -1.064 26.824 1.00 89.12 288 THR A O 1
ATOM 2359 N N . GLY A 1 289 ? -13.352 0.831 26.052 1.00 88.94 289 GLY A N 1
ATOM 2360 C CA . GLY A 1 289 ? -12.227 1.201 25.192 1.00 88.94 289 GLY A CA 1
ATOM 2361 C C . GLY A 1 289 ? -12.099 0.332 23.935 1.00 88.94 289 GLY A C 1
ATOM 2362 O O . GLY A 1 289 ? -11.078 0.410 23.250 1.00 88.94 289 GLY A O 1
ATOM 2363 N N . LEU A 1 290 ? -13.109 -0.493 23.629 1.00 90.56 290 LEU A N 1
ATOM 2364 C CA . LEU A 1 290 ? -13.127 -1.341 22.441 1.00 90.56 290 LEU A CA 1
ATOM 2365 C C . LEU A 1 290 ? -13.144 -0.498 21.161 1.00 90.56 290 LEU A C 1
ATOM 2367 O O . LEU A 1 290 ? -13.802 0.544 21.065 1.00 90.56 290 LEU A O 1
ATOM 2371 N N . ARG A 1 291 ? -12.437 -0.977 20.137 1.00 89.38 291 ARG A N 1
ATOM 2372 C CA . ARG A 1 291 ? -12.458 -0.378 18.799 1.00 89.38 291 ARG A CA 1
ATOM 2373 C C . ARG A 1 291 ? -13.820 -0.589 18.151 1.00 89.38 291 ARG A C 1
ATOM 2375 O O . ARG A 1 291 ? -14.514 -1.561 18.422 1.00 89.38 291 ARG A O 1
ATOM 2382 N N . LYS A 1 292 ? -14.157 0.277 17.194 1.00 89.50 292 LYS A N 1
ATOM 2383 C CA . LYS A 1 292 ? -15.416 0.223 16.432 1.00 89.50 292 LYS A CA 1
ATOM 2384 C C . LYS A 1 292 ? -15.753 -1.193 15.924 1.00 89.50 292 LYS A C 1
ATOM 2386 O O . LYS A 1 292 ? -16.869 -1.656 16.113 1.00 89.50 292 LYS A O 1
ATOM 2391 N N . GLU A 1 293 ? -14.789 -1.890 15.322 1.00 87.62 293 GLU A N 1
ATOM 2392 C CA . GLU A 1 293 ? -15.008 -3.245 14.782 1.00 87.62 293 GLU A CA 1
ATOM 2393 C C . GLU A 1 293 ? -15.201 -4.307 15.881 1.00 87.62 293 GLU A C 1
ATOM 2395 O O . GLU A 1 293 ? -15.920 -5.286 15.691 1.00 87.62 293 GLU A O 1
ATOM 2400 N N . GLU A 1 294 ? -14.595 -4.111 17.052 1.00 89.69 294 GLU A N 1
ATOM 2401 C CA . GLU A 1 294 ? -14.740 -5.007 18.205 1.00 89.69 294 GLU A CA 1
ATOM 2402 C C . GLU A 1 294 ? -16.136 -4.851 18.824 1.00 89.69 294 GLU A C 1
ATOM 2404 O O . GLU A 1 294 ? -16.798 -5.844 19.100 1.00 89.69 294 GLU A O 1
ATOM 2409 N N . VAL A 1 295 ? -16.635 -3.615 18.954 1.00 91.75 295 VAL A N 1
ATOM 2410 C CA . VAL A 1 295 ? -18.007 -3.356 19.428 1.00 91.75 295 VAL A CA 1
ATOM 2411 C C . VAL A 1 295 ? -19.046 -3.871 18.430 1.00 91.75 295 VAL A C 1
ATOM 2413 O O . VAL A 1 295 ? -20.040 -4.469 18.831 1.00 91.75 295 VAL A O 1
ATOM 2416 N N . ALA A 1 296 ? -18.810 -3.689 17.127 1.00 88.94 296 ALA A N 1
ATOM 2417 C CA . ALA A 1 296 ? -19.710 -4.171 16.075 1.00 88.94 296 ALA A CA 1
ATOM 2418 C C . ALA A 1 296 ? -19.805 -5.705 16.022 1.00 88.94 296 ALA A C 1
ATOM 2420 O O . ALA A 1 296 ? -20.813 -6.242 15.572 1.00 88.94 296 ALA A O 1
ATOM 2421 N N . SER A 1 297 ? -18.764 -6.399 16.484 1.00 90.06 297 SER A N 1
ATOM 2422 C CA . SER A 1 297 ? -18.702 -7.860 16.560 1.00 90.06 297 SER A CA 1
ATOM 2423 C C . SER A 1 297 ? -19.010 -8.398 17.958 1.00 90.06 297 SER A C 1
ATOM 2425 O O . SER A 1 297 ? -18.663 -9.535 18.264 1.00 90.06 297 SER A O 1
ATOM 2427 N N . LEU A 1 298 ? -19.663 -7.616 18.824 1.00 89.44 298 LEU A N 1
ATOM 2428 C CA . LEU A 1 298 ? -20.154 -8.127 20.099 1.00 89.44 298 LEU A CA 1
ATOM 2429 C C . LEU A 1 298 ? -21.388 -9.005 19.893 1.00 89.44 298 LEU A C 1
ATOM 2431 O O . LEU A 1 298 ? -22.389 -8.598 19.305 1.00 89.44 298 LEU A O 1
ATOM 2435 N N . HIS A 1 299 ? -21.337 -10.206 20.458 1.00 88.62 299 HIS A N 1
ATOM 2436 C CA . HIS A 1 299 ? -22.430 -11.170 20.439 1.00 88.62 299 HIS A CA 1
ATOM 2437 C C . HIS A 1 299 ? -22.982 -11.361 21.852 1.00 88.62 299 HIS A C 1
ATOM 2439 O O . HIS A 1 299 ? -22.261 -11.231 22.842 1.00 88.62 299 HIS A O 1
ATOM 2445 N N . LYS A 1 300 ? -24.252 -11.767 21.962 1.00 84.88 300 LYS A N 1
ATOM 2446 C CA . LYS A 1 300 ? -24.940 -11.971 23.251 1.00 84.88 300 LYS A CA 1
ATOM 2447 C C . LYS A 1 300 ? -24.157 -12.854 24.235 1.00 84.88 300 LYS A C 1
ATOM 2449 O O . LYS A 1 300 ? -24.154 -12.566 25.424 1.00 84.88 300 LYS A O 1
ATOM 2454 N N . GLY A 1 301 ? -23.464 -13.888 23.751 1.00 85.25 301 GLY A N 1
ATOM 2455 C CA . GLY A 1 301 ? -22.668 -14.794 24.593 1.00 85.25 301 GLY A CA 1
ATOM 2456 C C . GLY A 1 301 ? -21.429 -14.160 25.237 1.00 85.25 301 GLY A C 1
ATOM 2457 O O . GLY A 1 301 ? -20.882 -14.723 26.177 1.00 85.25 301 GLY A O 1
ATOM 2458 N N . GLN A 1 302 ? -20.992 -12.995 24.756 1.00 86.31 302 GLN A N 1
ATOM 2459 C CA . GLN A 1 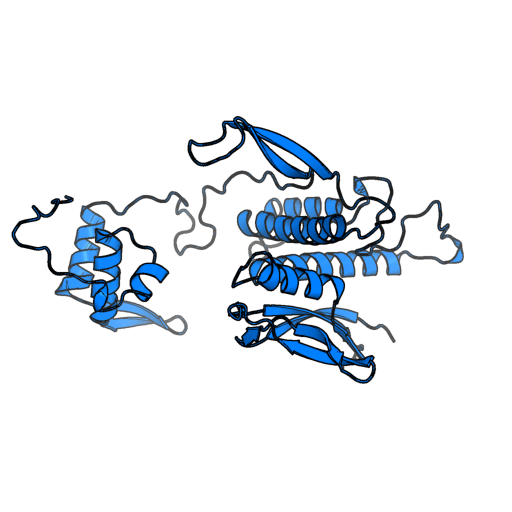302 ? -19.851 -12.252 25.302 1.00 86.31 302 GLN A CA 1
ATOM 2460 C C . GLN A 1 302 ? -20.279 -11.226 26.363 1.00 86.31 302 GLN A C 1
ATOM 2462 O O . GLN A 1 302 ? -19.434 -10.689 27.076 1.00 86.31 302 GLN A O 1
ATOM 2467 N N . VAL A 1 303 ? -21.583 -10.954 26.485 1.00 84.56 303 VAL A N 1
ATOM 2468 C CA . VAL A 1 303 ? -22.137 -10.011 27.461 1.00 84.56 303 VAL A CA 1
ATOM 2469 C C . VAL A 1 303 ? -22.619 -10.792 28.677 1.00 84.56 303 VAL A C 1
ATOM 2471 O O . VAL A 1 303 ? -23.694 -11.390 28.668 1.00 84.56 303 VAL A O 1
ATOM 2474 N N . ALA A 1 304 ? -21.819 -10.780 29.738 1.00 83.12 304 ALA A N 1
ATOM 2475 C CA . ALA A 1 304 ? -22.171 -11.399 31.008 1.00 83.12 304 ALA A CA 1
ATOM 2476 C C . ALA A 1 304 ? -22.606 -10.337 32.021 1.00 83.12 304 ALA A C 1
ATOM 2478 O O . ALA A 1 304 ? -21.981 -9.280 32.137 1.00 83.12 304 ALA A O 1
ATOM 2479 N N . LYS A 1 305 ? -23.655 -10.636 32.796 1.00 80.00 305 LYS A N 1
ATOM 2480 C CA . LYS A 1 305 ? -23.934 -9.861 34.008 1.00 80.00 305 LYS A CA 1
ATOM 2481 C C . LYS A 1 305 ? -22.770 -10.069 34.987 1.00 80.00 305 LYS A C 1
ATOM 2483 O O . LYS A 1 305 ? -22.309 -11.206 35.121 1.00 80.00 305 LYS A O 1
ATOM 2488 N N . PRO A 1 306 ? -22.279 -9.015 35.656 1.00 75.06 306 PRO A N 1
ATOM 2489 C CA . PRO A 1 306 ? -21.303 -9.193 36.720 1.00 75.06 306 PRO A CA 1
ATOM 2490 C C . PRO A 1 306 ? -21.913 -10.105 37.792 1.00 75.06 306 PRO A C 1
ATOM 2492 O O . PRO A 1 306 ? -23.045 -9.882 38.217 1.00 75.06 306 PRO A O 1
ATOM 2495 N N . GLY A 1 307 ? -21.196 -11.164 38.173 1.00 70.69 307 GLY A N 1
ATOM 2496 C CA . GLY A 1 307 ? -21.606 -12.014 39.292 1.00 70.69 307 GLY A CA 1
ATOM 2497 C C . GLY A 1 307 ? -21.543 -11.224 40.597 1.00 70.69 307 GLY A C 1
ATOM 2498 O O . GLY A 1 307 ? -20.661 -10.376 40.743 1.00 70.69 307 GLY A O 1
ATOM 2499 N N . GLU A 1 308 ? -22.455 -11.503 41.530 1.00 63.72 308 GLU A N 1
ATOM 2500 C CA . GLU A 1 308 ? -22.582 -10.773 42.804 1.00 63.72 308 GLU A CA 1
ATOM 2501 C C . GLU A 1 308 ? -21.277 -10.777 43.631 1.00 63.72 308 GLU A C 1
ATOM 2503 O O . GLU A 1 308 ? -20.998 -9.821 44.352 1.00 63.72 308 GLU A O 1
ATOM 2508 N N . ASP A 1 309 ? -20.408 -11.772 43.420 1.00 60.91 309 ASP A N 1
ATOM 2509 C CA . ASP A 1 309 ? -19.116 -11.922 44.108 1.00 60.91 309 ASP A CA 1
ATOM 2510 C C . ASP A 1 309 ? -17.960 -11.111 43.497 1.00 60.91 309 ASP A C 1
ATOM 2512 O O . ASP A 1 309 ? -16.900 -10.947 44.108 1.00 60.91 309 ASP A O 1
ATOM 2516 N N . LYS A 1 310 ? -18.116 -10.597 42.272 1.00 58.66 310 LYS A N 1
ATOM 2517 C CA . LYS A 1 310 ? -17.071 -9.810 41.608 1.00 58.66 310 LYS A CA 1
ATOM 2518 C C . LYS A 1 310 ? -17.359 -8.337 41.841 1.00 58.66 310 LYS A C 1
ATOM 2520 O O . LYS A 1 310 ? -18.136 -7.740 41.101 1.00 58.66 310 LYS A O 1
ATOM 2525 N N . LYS A 1 311 ? -16.698 -7.742 42.845 1.00 56.66 311 LYS A N 1
ATOM 2526 C CA . LYS A 1 311 ? -16.658 -6.281 43.047 1.00 56.66 311 LYS A CA 1
ATOM 2527 C C . LYS A 1 311 ? -16.357 -5.612 41.705 1.00 56.66 311 LYS A C 1
ATOM 2529 O O . LYS A 1 311 ? -15.221 -5.642 41.236 1.00 56.66 311 LYS A O 1
ATOM 2534 N N . ALA A 1 312 ? -17.386 -5.055 41.072 1.00 54.00 312 ALA A N 1
ATOM 2535 C CA . ALA A 1 312 ? -17.239 -4.341 39.821 1.00 54.00 312 ALA A CA 1
ATOM 2536 C C . ALA A 1 312 ? -16.251 -3.196 40.056 1.00 54.00 312 ALA A C 1
ATOM 2538 O O . ALA A 1 312 ? -16.449 -2.358 40.939 1.00 54.00 312 ALA A O 1
ATOM 2539 N N . MET A 1 313 ? -15.156 -3.199 39.301 1.00 47.19 313 MET A N 1
ATOM 2540 C CA . MET A 1 313 ? -14.185 -2.119 39.317 1.00 47.19 313 MET A CA 1
ATOM 2541 C C . MET A 1 313 ? -14.906 -0.860 38.827 1.00 47.19 313 MET A C 1
ATOM 2543 O O . MET A 1 313 ? -15.208 -0.735 37.642 1.00 47.19 313 MET A O 1
ATOM 2547 N N . LYS A 1 314 ? -15.253 0.041 39.755 1.00 41.28 314 LYS A N 1
ATOM 2548 C CA . LYS A 1 314 ? -15.773 1.372 39.434 1.00 41.28 314 LYS A CA 1
ATOM 2549 C C . LYS A 1 314 ? -14.653 2.144 38.742 1.00 41.28 314 LYS A C 1
ATOM 2551 O O . LYS A 1 314 ? -13.767 2.673 39.406 1.00 41.28 314 LYS A O 1
ATOM 2556 N N . LEU A 1 315 ? -14.672 2.161 37.416 1.00 41.62 315 LEU A N 1
ATOM 2557 C CA . LEU A 1 315 ? -13.887 3.104 36.631 1.00 41.62 315 LEU A CA 1
ATOM 2558 C C . LEU A 1 315 ? -14.682 4.413 36.588 1.00 41.62 315 LEU A C 1
ATOM 2560 O O . LEU A 1 315 ? -15.762 4.456 35.998 1.00 41.62 315 LEU A O 1
ATOM 2564 N N . GLY A 1 316 ? -14.184 5.411 37.321 1.00 36.16 316 GLY A N 1
ATOM 2565 C CA . GLY A 1 316 ? -14.640 6.803 37.259 1.00 36.16 316 GLY A CA 1
ATOM 2566 C C . GLY A 1 316 ? -14.030 7.564 36.090 1.00 36.16 316 GLY A C 1
ATOM 2567 O O . GLY A 1 316 ? -13.035 7.071 35.509 1.00 36.16 316 GLY A O 1
#

Radius of gyration: 26.68 Å; chains: 1; bounding box: 59×69×78 Å

pLDDT: mean 84.77, std 10.97, range [36.16, 96.94]